Protein AF-0000000084711932 (afdb_homodimer)

pLDDT: mean 81.27, std 25.19, range [29.98, 98.88]

Nearest PDB structures (foldseek):
  8xgm-assembly1_D  TM=5.457E-01  e=4.189E-01  Homo sapiens
  3qk9-assembly1_A  TM=3.663E-01  e=1.144E+00  Saccharomyces cerevisiae
  8xgm-assembly1_D  TM=5.461E-01  e=4.117E-01  Homo sapiens
  3qk9-assembly1_A  TM=3.675E-01  e=1.074E+00  Saccharomyces cerevisiae

Foldseek 3Di:
DDPPPPPPPPPPPPPPPPPPVPPPPPPPPPAQDWDDKDFDDPVRLVVVLVCQLDCVQEDPPAPWRWAFAAWGIWTWGDDDQKIKIKTKTKTDTDDDSVCGGHHDVPNDPDIFIWIWIWIAHVVVRRIHGYYIGTDD/DPPPPPPPPPPPPPPPPPPPPPPPPPPPPPQQDWDDKDFDDPVRLVVVLVCQLDCVQEDPPEPWRWAFAAWGIWTWGDDDQKIKIKTKTKTDTDDDSVCGGHHDVPNDPDIFIWIWIWIAHVVVRRIHGYYIGTDD

Structure (mmCIF, N/CA/C/O backbone):
data_AF-0000000084711932-model_v1
#
loop_
_entity.id
_entity.type
_entity.pdbx_description
1 polymer 'Uncharacterized protein'
#
loop_
_atom_site.group_PDB
_atom_site.id
_atom_site.type_symbol
_atom_site.label_atom_id
_atom_site.label_alt_id
_atom_site.label_comp_id
_atom_site.label_asym_id
_atom_site.label_entity_id
_atom_site.label_seq_id
_atom_site.pdbx_PDB_ins_code
_atom_site.Cartn_x
_atom_site.Cartn_y
_atom_site.Cartn_z
_atom_site.occupancy
_atom_site.B_iso_or_equiv
_atom_site.auth_seq_id
_atom_site.auth_comp_id
_atom_site.auth_asym_id
_atom_site.auth_atom_id
_atom_site.pdbx_PDB_model_num
ATOM 1 N N . MET A 1 1 ? 0.271 -101.625 -28.969 1 35.28 1 MET A N 1
ATOM 2 C CA . MET A 1 1 ? 0.538 -100.688 -27.922 1 35.28 1 MET A CA 1
ATOM 3 C C . MET A 1 1 ? 0.48 -99.25 -28.484 1 35.28 1 MET A C 1
ATOM 5 O O . MET A 1 1 ? 1.216 -98.938 -29.422 1 35.28 1 MET A O 1
ATOM 9 N N . MET A 1 2 ? -0.634 -98.625 -28.531 1 41.56 2 MET A N 1
ATOM 10 C CA . MET A 1 2 ? -1.107 -97.438 -29.203 1 41.56 2 MET A CA 1
ATOM 11 C C . MET A 1 2 ? -0.371 -96.188 -28.703 1 41.56 2 MET A C 1
ATOM 13 O O . MET A 1 2 ? -0.323 -95.938 -27.484 1 41.56 2 MET A O 1
ATOM 17 N N . SER A 1 3 ? 0.639 -95.75 -29.344 1 45.44 3 SER A N 1
ATOM 18 C CA . SER A 1 3 ? 1.581 -94.688 -29.031 1 45.44 3 SER A CA 1
ATOM 19 C C . SER A 1 3 ? 0.881 -93.312 -28.969 1 45.44 3 SER A C 1
ATOM 21 O O . SER A 1 3 ? 0.239 -92.875 -29.938 1 45.44 3 SER A O 1
ATOM 23 N N . PHE A 1 4 ? 0.388 -92.938 -27.859 1 44.25 4 PHE A N 1
ATOM 24 C CA . PHE A 1 4 ? -0.285 -91.688 -27.562 1 44.25 4 PHE A CA 1
ATOM 25 C C . PHE A 1 4 ? 0.648 -90.5 -27.797 1 44.25 4 PHE A C 1
ATOM 27 O O . PHE A 1 4 ? 1.649 -90.312 -27.094 1 44.25 4 PHE A O 1
ATOM 34 N N . ARG A 1 5 ? 0.794 -90.062 -28.984 1 44.03 5 ARG A N 1
ATOM 35 C CA . ARG A 1 5 ? 1.636 -89 -29.406 1 44.03 5 ARG A CA 1
ATOM 36 C C . ARG A 1 5 ? 1.196 -87.688 -28.734 1 44.03 5 ARG A C 1
ATOM 38 O O . ARG A 1 5 ? 0.06 -87.25 -28.906 1 44.03 5 ARG A O 1
ATOM 45 N N . THR A 1 6 ? 1.681 -87.375 -27.609 1 42.53 6 THR A N 1
ATOM 46 C CA . THR A 1 6 ? 1.397 -86.188 -26.812 1 42.53 6 THR A CA 1
ATOM 47 C C . THR A 1 6 ? 1.8 -84.875 -27.562 1 42.53 6 THR A C 1
ATOM 49 O O . THR A 1 6 ? 2.973 -84.688 -27.891 1 42.53 6 THR A O 1
ATOM 52 N N . ALA A 1 7 ? 1.031 -84.312 -28.391 1 39.81 7 ALA A N 1
ATOM 53 C CA . ALA A 1 7 ? 1.336 -83.125 -29.141 1 39.81 7 ALA A CA 1
ATOM 54 C C . ALA A 1 7 ? 1.491 -81.938 -28.203 1 39.81 7 ALA A C 1
ATOM 56 O O . ALA A 1 7 ? 0.553 -81.562 -27.5 1 39.81 7 ALA A O 1
ATOM 57 N N . ALA A 1 8 ? 2.668 -81.688 -27.75 1 40.47 8 ALA A N 1
ATOM 58 C CA . ALA A 1 8 ? 3.006 -80.562 -26.828 1 40.47 8 ALA A CA 1
ATOM 59 C C . ALA A 1 8 ? 2.756 -79.188 -27.469 1 40.47 8 ALA A C 1
ATOM 61 O O . ALA A 1 8 ? 3.342 -78.875 -28.516 1 40.47 8 ALA A O 1
ATOM 62 N N . LEU A 1 9 ? 1.531 -78.688 -27.328 1 41 9 LEU A N 1
ATOM 63 C CA . LEU A 1 9 ? 1.145 -77.375 -27.797 1 41 9 LEU A CA 1
ATOM 64 C C . LEU A 1 9 ? 2.041 -76.312 -27.188 1 41 9 LEU A C 1
ATOM 66 O O . LEU A 1 9 ? 2.102 -76.188 -25.953 1 41 9 LEU A O 1
ATOM 70 N N . PHE A 1 10 ? 3.172 -75.938 -27.828 1 36.97 10 PHE A N 1
ATOM 71 C CA . PHE A 1 10 ? 4.078 -74.875 -27.422 1 36.97 10 PHE A CA 1
ATOM 72 C C . PHE A 1 10 ? 3.355 -73.5 -27.406 1 36.97 10 PHE A C 1
ATOM 74 O O . PHE A 1 10 ? 2.875 -73.062 -28.453 1 36.97 10 PHE A O 1
ATOM 81 N N . ALA A 1 11 ? 2.654 -73.25 -26.328 1 36.81 11 ALA A N 1
ATOM 82 C CA . ALA A 1 11 ? 2.016 -71.938 -26.141 1 36.81 11 ALA A CA 1
ATOM 83 C C . ALA A 1 11 ? 3.039 -70.812 -26.203 1 36.81 11 ALA A C 1
ATOM 85 O O . ALA A 1 11 ? 3.975 -70.75 -25.406 1 36.81 11 ALA A O 1
ATOM 86 N N . GLY A 1 12 ? 3.396 -70.25 -27.359 1 33.78 12 GLY A N 1
ATOM 87 C CA . GLY A 1 12 ? 4.266 -69.125 -27.578 1 33.78 12 GLY A CA 1
ATOM 88 C C . GLY A 1 12 ? 3.871 -67.938 -26.75 1 33.78 12 GLY A C 1
ATOM 89 O O . GLY A 1 12 ? 2.768 -67.375 -26.906 1 33.78 12 GLY A O 1
ATOM 90 N N . LEU A 1 13 ? 4.328 -67.875 -25.547 1 37.31 13 LEU A N 1
ATOM 91 C CA . LEU A 1 13 ? 4.145 -66.688 -24.688 1 37.31 13 LEU A CA 1
ATOM 92 C C . LEU A 1 13 ? 4.664 -65.438 -25.375 1 37.31 13 LEU A C 1
ATOM 94 O O . LEU A 1 13 ? 5.863 -65.312 -25.641 1 37.31 13 LEU A O 1
ATOM 98 N N . ALA A 1 14 ? 3.84 -64.875 -26.25 1 37.72 14 ALA A N 1
ATOM 99 C CA . ALA A 1 14 ? 4.176 -63.562 -26.844 1 37.72 14 ALA A CA 1
ATOM 100 C C . ALA A 1 14 ? 4.469 -62.531 -25.75 1 37.72 14 ALA A C 1
ATOM 102 O O . ALA A 1 14 ? 3.605 -62.219 -24.938 1 37.72 14 ALA A O 1
ATOM 103 N N . LEU A 1 15 ? 5.734 -62.5 -25.25 1 37.12 15 LEU A N 1
ATOM 104 C CA . LEU A 1 15 ? 6.191 -61.406 -24.406 1 37.12 15 LEU A CA 1
ATOM 105 C C . LEU A 1 15 ? 5.875 -60.062 -25.047 1 37.12 15 LEU A C 1
ATOM 107 O O . LEU A 1 15 ? 6.398 -59.75 -26.109 1 37.12 15 LEU A O 1
ATOM 111 N N . THR A 1 16 ? 4.656 -59.656 -24.906 1 34.06 16 THR A N 1
ATOM 112 C CA . THR A 1 16 ? 4.402 -58.25 -25.297 1 34.06 16 THR A CA 1
ATOM 113 C C . THR A 1 16 ? 5.387 -57.312 -24.609 1 34.06 16 THR A C 1
ATOM 115 O O . THR A 1 16 ? 5.551 -57.375 -23.391 1 34.06 16 THR A O 1
ATOM 118 N N . SER A 1 17 ? 6.648 -57.25 -25.125 1 32.59 17 SER A N 1
ATOM 119 C CA . SER A 1 17 ? 7.52 -56.156 -24.672 1 32.59 17 SER A CA 1
ATOM 120 C C . SER A 1 17 ? 6.746 -54.844 -24.516 1 32.59 17 SER A C 1
ATOM 122 O O . SER A 1 17 ? 6.113 -54.375 -25.453 1 32.59 17 SER A O 1
ATOM 124 N N . SER A 1 18 ? 6.059 -54.75 -23.375 1 35.88 18 SER A N 1
ATOM 125 C CA . SER A 1 18 ? 5.559 -53.406 -23.094 1 35.88 18 SER A CA 1
ATOM 126 C C . SER A 1 18 ? 6.617 -52.344 -23.375 1 35.88 18 SER A C 1
ATOM 128 O O . SER A 1 18 ? 7.676 -52.344 -22.734 1 35.88 18 SER A O 1
ATOM 130 N N . ALA A 1 19 ? 6.902 -52.062 -24.641 1 35 19 ALA A N 1
ATOM 131 C CA . ALA A 1 19 ? 7.656 -50.844 -24.938 1 35 19 ALA A CA 1
ATOM 132 C C . ALA A 1 19 ? 7.285 -49.719 -23.969 1 35 19 ALA A C 1
ATOM 134 O O . ALA A 1 19 ? 6.125 -49.312 -23.906 1 35 19 ALA A O 1
ATOM 135 N N . ALA A 1 20 ? 7.902 -49.812 -22.781 1 32.59 20 ALA A N 1
ATOM 136 C CA . ALA A 1 20 ? 7.902 -48.625 -21.953 1 32.59 20 ALA A CA 1
ATOM 137 C C . ALA A 1 20 ? 8.148 -47.375 -22.797 1 32.59 20 ALA A C 1
ATOM 139 O O . ALA A 1 20 ? 9.211 -47.219 -23.422 1 32.59 20 ALA A O 1
ATOM 140 N N . GLN A 1 21 ? 7.195 -46.969 -23.609 1 32.53 21 GLN A N 1
ATOM 141 C CA . GLN A 1 21 ? 7.391 -45.656 -24.219 1 32.53 21 GLN A CA 1
ATOM 142 C C . GLN A 1 21 ? 8.188 -44.75 -23.297 1 32.53 21 GLN A C 1
ATOM 144 O O . GLN A 1 21 ? 7.812 -44.531 -22.141 1 32.53 21 GLN A O 1
ATOM 149 N N . GLU A 1 22 ? 9.516 -44.844 -23.391 1 30.62 22 GLU A N 1
ATOM 150 C CA . GLU A 1 22 ? 10.336 -43.812 -22.766 1 30.62 22 GLU A CA 1
ATOM 151 C C . GLU A 1 22 ? 9.609 -42.469 -22.766 1 30.62 22 GLU A C 1
ATOM 153 O O . GLU A 1 22 ? 9.297 -41.938 -23.812 1 30.62 22 GLU A O 1
ATOM 158 N N . GLN A 1 23 ? 8.711 -42.281 -21.938 1 30.64 23 GLN A N 1
ATOM 159 C CA . GLN A 1 23 ? 8.18 -40.938 -21.797 1 30.64 23 GLN A CA 1
ATOM 160 C C . GLN A 1 23 ? 9.266 -39.906 -22.031 1 30.64 23 GLN A C 1
ATOM 162 O O . GLN A 1 23 ? 10.32 -39.938 -21.406 1 30.64 23 GLN A O 1
ATOM 167 N N . GLN A 1 24 ? 9.547 -39.562 -23.266 1 32.38 24 GLN A N 1
ATOM 168 C CA . GLN A 1 24 ? 10.422 -38.406 -23.484 1 32.38 24 GLN A CA 1
ATOM 169 C C . GLN A 1 24 ? 10.312 -37.406 -22.328 1 32.38 24 GLN A C 1
ATOM 171 O O . GLN A 1 24 ? 9.227 -37.188 -21.797 1 32.38 24 GLN A O 1
ATOM 176 N N . PRO A 1 25 ? 11.391 -37.312 -21.641 1 31.64 25 PRO A N 1
ATOM 177 C CA . PRO A 1 25 ? 11.242 -36.219 -20.656 1 31.64 25 PRO A CA 1
ATOM 178 C C . PRO A 1 25 ? 10.453 -35.031 -21.188 1 31.64 25 PRO A C 1
ATOM 180 O O . PRO A 1 25 ? 10.688 -34.594 -22.328 1 31.64 25 PRO A O 1
ATOM 183 N N . VAL A 1 26 ? 9.266 -34.938 -21.031 1 31.45 26 VAL A N 1
ATOM 184 C CA . VAL A 1 26 ? 8.664 -33.656 -21.297 1 31.45 26 VAL A CA 1
ATOM 185 C C . VAL A 1 26 ? 9.703 -32.531 -21.109 1 31.45 26 VAL A C 1
ATOM 187 O O . VAL A 1 26 ? 10.352 -32.469 -20.062 1 31.45 26 VAL A O 1
ATOM 190 N N . HIS A 1 27 ? 10.578 -32.25 -22.047 1 33.03 27 HIS A N 1
ATOM 191 C CA . HIS A 1 27 ? 11.281 -30.984 -22.047 1 33.03 27 HIS A CA 1
ATOM 192 C C . HIS A 1 27 ? 10.5 -29.938 -21.25 1 33.03 27 HIS A C 1
ATOM 194 O O . HIS A 1 27 ? 9.32 -29.703 -21.531 1 33.03 27 HIS A O 1
ATOM 200 N N . ASP A 1 28 ? 10.672 -29.844 -20.094 1 33.03 28 ASP A N 1
ATOM 201 C CA . ASP A 1 28 ? 10.266 -28.688 -19.312 1 33.03 28 ASP A CA 1
ATOM 202 C C . ASP A 1 28 ? 10.211 -27.438 -20.188 1 33.03 28 ASP A C 1
ATOM 204 O O . ASP A 1 28 ? 11.258 -26.891 -20.562 1 33.03 28 ASP A O 1
ATOM 208 N N . LEU A 1 29 ? 9.617 -27.344 -21.312 1 34.41 29 LEU A N 1
ATOM 209 C CA . LEU A 1 29 ? 9.469 -26.219 -22.234 1 34.41 29 LEU A CA 1
ATOM 210 C C . LEU A 1 29 ? 9.734 -24.891 -21.5 1 34.41 29 LEU A C 1
ATOM 212 O O . LEU A 1 29 ? 9.305 -24.719 -20.375 1 34.41 29 LEU A O 1
ATOM 216 N N . GLY A 1 30 ? 10.773 -24.125 -21.719 1 41 30 GLY A N 1
ATOM 217 C CA . GLY A 1 30 ? 11.25 -22.766 -21.5 1 41 30 GLY A CA 1
ATOM 218 C C . GLY A 1 30 ? 10.133 -21.766 -21.25 1 41 30 GLY A C 1
ATOM 219 O O . GLY A 1 30 ? 10.375 -20.562 -21.156 1 41 30 GLY A O 1
ATOM 220 N N . LEU A 1 31 ? 8.969 -21.922 -21.766 1 43.81 31 LEU A N 1
ATOM 221 C CA . LEU A 1 31 ? 7.848 -20.969 -21.828 1 43.81 31 LEU A CA 1
ATOM 222 C C . LEU A 1 31 ? 7.668 -20.281 -20.484 1 43.81 31 LEU A C 1
ATOM 224 O O . LEU A 1 31 ? 7.527 -19.047 -20.438 1 43.81 31 LEU A O 1
ATOM 228 N N . ASN A 1 32 ? 6.934 -21.094 -19.5 1 51.34 32 ASN A N 1
ATOM 229 C CA . ASN A 1 32 ? 6.246 -20.312 -18.469 1 51.34 32 ASN A CA 1
ATOM 230 C C . ASN A 1 32 ? 7.238 -19.672 -17.5 1 51.34 32 ASN A C 1
ATOM 232 O O . ASN A 1 32 ? 7.07 -19.766 -16.281 1 51.34 32 ASN A O 1
ATOM 236 N N . ALA A 1 33 ? 8.414 -19.531 -17.891 1 68.19 33 ALA A N 1
ATOM 237 C CA . ALA A 1 33 ? 9.469 -19.094 -16.984 1 68.19 33 ALA A CA 1
ATOM 238 C C . ALA A 1 33 ? 9.258 -17.641 -16.562 1 68.19 33 ALA A C 1
ATOM 240 O O . ALA A 1 33 ? 8.68 -16.844 -17.312 1 68.19 33 ALA A O 1
ATOM 241 N N . TYR A 1 34 ? 9.375 -17.484 -15.383 1 77.5 34 TYR A N 1
ATOM 242 C CA . TYR A 1 34 ? 9.445 -16.109 -14.883 1 77.5 34 TYR A CA 1
ATOM 243 C C . TYR A 1 34 ? 10.555 -15.328 -15.594 1 77.5 34 TYR A C 1
ATOM 245 O O . TYR A 1 34 ? 11.602 -15.891 -15.922 1 77.5 34 TYR A O 1
ATOM 253 N N . ASP A 1 35 ? 10.203 -14.117 -15.938 1 86.06 35 ASP A N 1
ATOM 254 C CA . ASP A 1 35 ? 11.203 -13.164 -16.406 1 86.06 35 ASP A CA 1
ATOM 255 C C . ASP A 1 35 ? 12.328 -13 -15.383 1 86.06 35 ASP A C 1
ATOM 257 O O . ASP A 1 35 ? 12.203 -13.445 -14.234 1 86.06 35 ASP A O 1
ATOM 261 N N . GLN A 1 36 ? 13.375 -12.461 -15.898 1 90.94 36 GLN A N 1
ATOM 262 C CA . GLN A 1 36 ? 14.453 -12.125 -14.977 1 90.94 36 GLN A CA 1
ATOM 263 C C . GLN A 1 36 ? 13.984 -11.133 -13.914 1 90.94 36 GLN A C 1
ATOM 265 O O . GLN A 1 36 ? 13.18 -10.242 -14.203 1 90.94 36 GLN A O 1
ATOM 270 N N . ALA A 1 37 ? 14.602 -11.281 -12.727 1 95.62 37 ALA A N 1
ATOM 271 C CA . ALA A 1 37 ? 14.305 -10.367 -11.625 1 95.62 37 ALA A CA 1
ATOM 272 C C . ALA A 1 37 ? 14.727 -8.945 -11.969 1 95.62 37 ALA A C 1
ATOM 274 O O . ALA A 1 37 ? 15.789 -8.734 -12.562 1 95.62 37 ALA A O 1
ATOM 275 N N . ARG A 1 38 ? 13.93 -7.973 -11.68 1 98.19 38 ARG A N 1
ATOM 276 C CA . ARG A 1 38 ? 14.219 -6.555 -11.859 1 98.19 38 ARG A CA 1
ATOM 277 C C . ARG A 1 38 ? 13.773 -5.75 -10.648 1 98.19 38 ARG A C 1
ATOM 279 O O . ARG A 1 38 ? 13.055 -6.262 -9.781 1 98.19 38 ARG A O 1
ATOM 286 N N . ASP A 1 39 ? 14.18 -4.516 -10.633 1 98.19 39 ASP A N 1
ATOM 287 C CA . ASP A 1 39 ? 13.75 -3.627 -9.555 1 98.19 39 ASP A CA 1
ATOM 288 C C . ASP A 1 39 ? 12.25 -3.369 -9.625 1 98.19 39 ASP A C 1
ATOM 290 O O . ASP A 1 39 ? 11.68 -3.252 -10.719 1 98.19 39 ASP A O 1
ATOM 294 N N . VAL A 1 40 ? 11.641 -3.223 -8.539 1 98.69 40 VAL A N 1
ATOM 295 C CA . VAL A 1 40 ? 10.219 -2.934 -8.453 1 98.69 40 VAL A CA 1
ATOM 296 C C . VAL A 1 40 ? 9.961 -1.475 -8.828 1 98.69 40 VAL A C 1
ATOM 298 O O . VAL A 1 40 ? 10.797 -0.605 -8.57 1 98.69 40 VAL A O 1
ATOM 301 N N . THR A 1 41 ? 8.773 -1.24 -9.398 1 97.88 41 THR A N 1
ATOM 302 C CA . THR A 1 41 ? 8.328 0.118 -9.688 1 97.88 41 THR A CA 1
ATOM 303 C C . THR A 1 41 ? 7.469 0.661 -8.547 1 97.88 41 THR A C 1
ATOM 305 O O . THR A 1 41 ? 7.039 -0.094 -7.672 1 97.88 41 THR A O 1
ATOM 308 N N . LEU A 1 42 ? 7.199 1.963 -8.562 1 98.5 42 LEU A N 1
ATOM 309 C CA . LEU A 1 42 ? 6.324 2.578 -7.574 1 98.5 42 LEU A CA 1
ATOM 310 C C . LEU A 1 42 ? 4.949 1.919 -7.586 1 98.5 42 LEU A C 1
ATOM 312 O O . LEU A 1 42 ? 4.406 1.588 -6.527 1 98.5 42 LEU A O 1
ATOM 316 N N . ASN A 1 43 ? 4.387 1.706 -8.766 1 97.25 43 ASN A N 1
ATOM 317 C CA . ASN A 1 43 ? 3.053 1.121 -8.875 1 97.25 43 ASN A CA 1
ATOM 318 C C . ASN A 1 43 ? 3.033 -0.323 -8.383 1 97.25 43 ASN A C 1
ATOM 320 O O . ASN A 1 43 ? 2.041 -0.774 -7.809 1 97.25 43 ASN A O 1
ATOM 324 N N . GLU A 1 44 ? 4.094 -1.003 -8.602 1 98.25 44 GLU A N 1
ATOM 325 C CA . GLU A 1 44 ? 4.16 -2.387 -8.141 1 98.25 44 GLU A CA 1
ATOM 326 C C . GLU A 1 44 ? 4.25 -2.459 -6.621 1 98.25 44 GLU A C 1
ATOM 328 O O . GLU A 1 44 ? 3.695 -3.369 -6 1 98.25 44 GLU A O 1
ATOM 333 N N . VAL A 1 45 ? 4.953 -1.547 -6.016 1 98.88 45 VAL A N 1
ATOM 334 C CA . VAL A 1 45 ? 4.992 -1.484 -4.559 1 98.88 45 VAL A CA 1
ATOM 335 C C . VAL A 1 45 ? 3.607 -1.143 -4.016 1 98.88 45 VAL A C 1
ATOM 337 O O . VAL A 1 45 ? 3.148 -1.744 -3.041 1 98.88 45 VAL A O 1
ATOM 340 N N . ALA A 1 46 ? 2.941 -0.219 -4.625 1 98.75 46 ALA A N 1
ATOM 341 C CA . ALA A 1 46 ? 1.582 0.125 -4.223 1 98.75 46 ALA A CA 1
ATOM 342 C C . ALA A 1 46 ? 0.645 -1.068 -4.379 1 98.75 46 ALA A C 1
ATOM 344 O O . ALA A 1 46 ? -0.176 -1.341 -3.498 1 98.75 46 ALA A O 1
ATOM 345 N N . PHE A 1 47 ? 0.77 -1.79 -5.461 1 98.31 47 PHE A N 1
ATOM 346 C CA . PHE A 1 47 ? -0.02 -2.984 -5.73 1 98.31 47 PHE A CA 1
ATOM 347 C C . PHE A 1 47 ? 0.222 -4.047 -4.668 1 98.31 47 PHE A C 1
ATOM 349 O O . PHE A 1 47 ? -0.726 -4.562 -4.07 1 98.31 47 PHE A O 1
ATOM 356 N N . LEU A 1 48 ? 1.445 -4.316 -4.422 1 98.81 48 LEU A N 1
ATOM 357 C CA . LEU A 1 48 ? 1.829 -5.301 -3.42 1 98.81 48 LEU A CA 1
ATOM 358 C C . LEU A 1 48 ? 1.289 -4.918 -2.047 1 98.81 48 LEU A C 1
ATOM 360 O O . LEU A 1 48 ? 0.639 -5.73 -1.381 1 98.81 48 LEU A O 1
ATOM 364 N N . THR A 1 49 ? 1.559 -3.736 -1.604 1 98.75 49 THR A N 1
ATOM 365 C CA . THR A 1 49 ? 1.212 -3.299 -0.256 1 98.75 49 THR A CA 1
ATOM 366 C C . THR A 1 49 ? -0.302 -3.236 -0.081 1 98.75 49 THR A C 1
ATOM 368 O O . THR A 1 49 ? -0.831 -3.646 0.955 1 98.75 49 THR A O 1
ATOM 371 N N . THR A 1 50 ? -1.02 -2.756 -1.089 1 98.44 50 THR A N 1
ATOM 372 C CA . THR A 1 50 ? -2.479 -2.758 -1.045 1 98.44 50 THR A CA 1
ATOM 373 C C . THR A 1 50 ? -3.014 -4.18 -0.919 1 98.44 50 THR A C 1
ATOM 375 O O . THR A 1 50 ? -3.887 -4.449 -0.092 1 98.44 50 THR A O 1
ATOM 378 N N . THR A 1 51 ? -2.506 -5.051 -1.787 1 98.38 51 THR A N 1
ATOM 379 C CA . THR A 1 51 ? -2.957 -6.438 -1.748 1 98.38 51 THR A CA 1
ATOM 380 C C . THR A 1 51 ? -2.713 -7.047 -0.37 1 98.38 51 THR A C 1
ATOM 382 O O . THR A 1 51 ? -3.586 -7.723 0.179 1 98.38 51 THR A O 1
ATOM 385 N N . ALA A 1 52 ? -1.554 -6.773 0.19 1 98.69 52 ALA A N 1
ATOM 386 C CA . ALA A 1 52 ? -1.189 -7.309 1.499 1 98.69 52 ALA A CA 1
ATOM 387 C C . ALA A 1 52 ? -2.104 -6.758 2.59 1 98.69 52 ALA A C 1
ATOM 389 O O . ALA A 1 52 ? -2.375 -7.438 3.584 1 98.69 52 ALA A O 1
ATOM 390 N N . CYS A 1 53 ? -2.648 -5.582 2.441 1 98.19 53 CYS A N 1
ATOM 391 C CA . CYS A 1 53 ? -3.473 -4.934 3.455 1 98.19 53 CYS A CA 1
ATOM 392 C C . CYS A 1 53 ? -4.871 -5.539 3.488 1 98.19 53 CYS A C 1
ATOM 394 O O . CYS A 1 53 ? -5.629 -5.309 4.434 1 98.19 53 CYS A O 1
ATOM 396 N N . HIS A 1 54 ? -5.23 -6.285 2.512 1 96.88 54 HIS A N 1
ATOM 397 C CA . HIS A 1 54 ? -6.586 -6.82 2.418 1 96.88 54 HIS A CA 1
ATOM 398 C C . HIS A 1 54 ? -6.59 -8.336 2.547 1 96.88 54 HIS A C 1
ATOM 400 O O . HIS A 1 54 ? -6.539 -9.055 1.541 1 96.88 54 HIS A O 1
ATOM 406 N N . PRO A 1 55 ? -6.844 -8.852 3.754 1 96 55 PRO A N 1
ATOM 407 C CA . PRO A 1 55 ? -6.785 -10.297 3.979 1 96 55 PRO A CA 1
ATOM 408 C C . PRO A 1 55 ? -7.789 -11.07 3.125 1 96 55 PRO A C 1
ATOM 410 O O . PRO A 1 55 ? -7.605 -12.258 2.875 1 96 55 PRO A O 1
ATOM 413 N N . SER A 1 56 ? -8.852 -10.398 2.701 1 95.19 56 SER A N 1
ATOM 414 C CA . SER A 1 56 ? -9.852 -11.055 1.867 1 95.19 56 SER A CA 1
ATOM 415 C C . SER A 1 56 ? -9.258 -11.477 0.527 1 95.19 56 SER A C 1
ATOM 417 O O . SER A 1 56 ? -9.867 -12.266 -0.206 1 95.19 56 SER A O 1
ATOM 419 N N . LEU A 1 57 ? -8.078 -10.961 0.184 1 96.88 57 LEU A N 1
ATOM 420 C CA . LEU A 1 57 ? -7.449 -11.281 -1.095 1 96.88 57 LEU A CA 1
ATOM 421 C C . LEU A 1 57 ? -6.469 -12.438 -0.945 1 96.88 57 LEU A C 1
ATOM 423 O O . LEU A 1 57 ? -5.902 -12.906 -1.935 1 96.88 57 LEU A O 1
ATOM 427 N N . TYR A 1 58 ? -6.262 -12.914 0.255 1 97.88 58 TYR A N 1
ATOM 428 C CA . TYR A 1 58 ? -5.395 -14.062 0.482 1 97.88 58 TYR A CA 1
ATOM 429 C C . TYR A 1 58 ? -6.102 -15.359 0.115 1 97.88 58 TYR A C 1
ATOM 431 O O . TYR A 1 58 ? -7.27 -15.555 0.454 1 97.88 58 TYR A O 1
ATOM 439 N N . ASN A 1 59 ? -5.355 -16.141 -0.609 1 98.06 59 ASN A N 1
ATOM 440 C CA . ASN A 1 59 ? -5.855 -17.516 -0.696 1 98.06 59 ASN A CA 1
ATOM 441 C C . ASN A 1 59 ? -6.039 -18.125 0.687 1 98.06 59 ASN A C 1
ATOM 443 O O . ASN A 1 59 ? -5.273 -17.828 1.609 1 98.06 59 ASN A O 1
ATOM 447 N N . ALA A 1 60 ? -6.934 -19.062 0.827 1 96.94 60 ALA A N 1
ATOM 448 C CA . ALA A 1 60 ? -7.344 -19.625 2.107 1 96.94 60 ALA A CA 1
ATOM 449 C C . ALA A 1 60 ? -6.18 -20.344 2.795 1 96.94 60 ALA A C 1
ATOM 451 O O . ALA A 1 60 ? -6.109 -20.375 4.023 1 96.94 60 ALA A O 1
ATOM 452 N N . ASP A 1 61 ? -5.27 -20.812 2.043 1 96.88 61 ASP A N 1
ATOM 453 C CA . ASP A 1 61 ? -4.184 -21.609 2.604 1 96.88 61 ASP A CA 1
ATOM 454 C C . ASP A 1 61 ? -3.014 -20.719 3.023 1 96.88 61 ASP A C 1
ATOM 456 O O . ASP A 1 61 ? -2.041 -21.203 3.605 1 96.88 61 ASP A O 1
ATOM 460 N N . VAL A 1 62 ? -3.084 -19.453 2.676 1 97.94 62 VAL A N 1
ATOM 461 C CA . VAL A 1 62 ? -2.045 -18.516 3.102 1 97.94 62 VAL A CA 1
ATOM 462 C C . VAL A 1 62 ? -2.352 -18 4.508 1 97.94 62 VAL A C 1
ATOM 464 O O . VAL A 1 62 ? -3.227 -17.156 4.688 1 97.94 62 VAL A O 1
ATOM 467 N N . THR A 1 63 ? -1.592 -18.406 5.477 1 95.75 63 THR A N 1
ATOM 468 C CA . THR A 1 63 ? -1.865 -18.062 6.871 1 95.75 63 THR A CA 1
ATOM 469 C C . THR A 1 63 ? -0.836 -17.062 7.395 1 95.75 63 THR A C 1
ATOM 471 O O . THR A 1 63 ? -1.063 -16.406 8.414 1 95.75 63 THR A O 1
ATOM 474 N N . SER A 1 64 ? 0.335 -17.016 6.664 1 96.62 64 SER A N 1
ATOM 475 C CA . SER A 1 64 ? 1.371 -16.078 7.078 1 96.62 64 SER A CA 1
ATOM 476 C C . SER A 1 64 ? 0.903 -14.633 6.926 1 96.62 64 SER A C 1
ATOM 478 O O . SER A 1 64 ? 0.231 -14.297 5.949 1 96.62 64 SER A O 1
ATOM 480 N N . ARG A 1 65 ? 1.188 -13.859 7.887 1 97.5 65 ARG A N 1
ATOM 481 C CA . ARG A 1 65 ? 0.993 -12.414 7.875 1 97.5 65 ARG A CA 1
ATOM 482 C C . ARG A 1 65 ? 2.309 -11.68 8.125 1 97.5 65 ARG A C 1
ATOM 484 O O . ARG A 1 65 ? 2.967 -11.914 9.148 1 97.5 65 ARG A O 1
ATOM 491 N N . VAL A 1 66 ? 2.662 -10.82 7.168 1 98.12 66 VAL A N 1
ATOM 492 C CA . VAL A 1 66 ? 3.945 -10.125 7.234 1 98.12 66 VAL A CA 1
ATOM 493 C C . VAL A 1 66 ? 3.76 -8.656 6.871 1 98.12 66 VAL A C 1
ATOM 495 O O . VAL A 1 66 ? 2.975 -8.328 5.98 1 98.12 66 VAL A O 1
ATOM 498 N N . CYS A 1 67 ? 4.391 -7.812 7.594 1 98.25 67 CYS A N 1
ATOM 499 C CA . CYS A 1 67 ? 4.559 -6.438 7.137 1 98.25 67 CYS A CA 1
ATOM 500 C C . CYS A 1 67 ? 5.887 -6.262 6.41 1 98.25 67 CYS A C 1
ATOM 502 O O . CYS A 1 67 ? 6.789 -7.094 6.547 1 98.25 67 CYS A O 1
ATOM 504 N N . PHE A 1 68 ? 6.027 -5.219 5.621 1 98.62 68 PHE A N 1
ATOM 505 C CA . PHE A 1 68 ? 7.188 -5.051 4.758 1 98.62 68 PHE A CA 1
ATOM 506 C C . PHE A 1 68 ? 8.008 -3.834 5.18 1 98.62 68 PHE A C 1
ATOM 508 O O . PHE A 1 68 ? 7.445 -2.801 5.547 1 98.62 68 PHE A O 1
ATOM 515 N N . THR A 1 69 ? 9.336 -3.893 5.027 1 97.62 69 THR A N 1
ATOM 516 C CA . THR A 1 69 ? 10.211 -2.768 5.34 1 97.62 69 THR A CA 1
ATOM 517 C C . THR A 1 69 ? 11.008 -2.348 4.105 1 97.62 69 THR A C 1
ATOM 519 O O . THR A 1 69 ? 11.492 -1.217 4.031 1 97.62 69 THR A O 1
ATOM 522 N N . GLU A 1 70 ? 11.258 -3.289 3.223 1 97.56 70 GLU A N 1
ATOM 523 C CA . GLU A 1 70 ? 12.047 -3.045 2.02 1 97.56 70 GLU A CA 1
ATOM 524 C C . GLU A 1 70 ? 11.523 -3.857 0.839 1 97.56 70 GLU A C 1
ATOM 526 O O . GLU A 1 70 ? 11.094 -5 1.008 1 97.56 70 GLU A O 1
ATOM 531 N N . PHE A 1 71 ? 11.633 -3.277 -0.312 1 98.62 71 PHE A N 1
ATOM 532 C CA . PHE A 1 71 ? 11.195 -3.877 -1.567 1 98.62 71 PHE A CA 1
ATOM 533 C C . PHE A 1 71 ? 12.367 -4.062 -2.518 1 98.62 71 PHE A C 1
ATOM 535 O O . PHE A 1 71 ? 12.953 -3.086 -2.996 1 98.62 71 PHE A O 1
ATOM 542 N N . THR A 1 72 ? 12.688 -5.203 -2.773 1 96.75 72 THR A N 1
ATOM 543 C CA . THR A 1 72 ? 13.953 -5.465 -3.449 1 96.75 72 THR A CA 1
ATOM 544 C C . THR A 1 72 ? 13.734 -5.68 -4.945 1 96.75 72 THR A C 1
ATOM 546 O O . THR A 1 72 ? 14 -4.785 -5.75 1 96.75 72 THR A O 1
ATOM 549 N N . THR A 1 73 ? 13.148 -6.879 -5.316 1 98.19 73 THR A N 1
ATOM 550 C CA . THR A 1 73 ? 12.984 -7.203 -6.73 1 98.19 73 THR A CA 1
ATOM 551 C C . THR A 1 73 ? 11.641 -7.871 -6.977 1 98.19 73 THR A C 1
ATOM 553 O O . THR A 1 73 ? 10.945 -8.25 -6.031 1 98.19 73 THR A O 1
ATOM 556 N N . VAL A 1 74 ? 11.336 -7.965 -8.305 1 98.62 74 VAL A N 1
ATOM 557 C CA . VAL A 1 74 ? 10.148 -8.688 -8.734 1 98.62 74 VAL A CA 1
ATOM 558 C C . VAL A 1 74 ? 10.453 -9.477 -10.008 1 98.62 74 VAL A C 1
ATOM 560 O O . VAL A 1 74 ? 11.242 -9.031 -10.844 1 98.62 74 VAL A O 1
ATOM 563 N N . THR A 1 75 ? 9.875 -10.617 -10.094 1 97.75 75 THR A N 1
ATOM 564 C CA . THR A 1 75 ? 9.797 -11.383 -11.336 1 97.75 75 THR A CA 1
ATOM 565 C C . THR A 1 75 ? 8.336 -11.586 -11.75 1 97.75 75 THR A C 1
ATOM 567 O O . THR A 1 75 ? 7.461 -11.75 -10.898 1 97.75 75 THR A O 1
ATOM 570 N N . THR A 1 76 ? 8.117 -11.547 -13.039 1 96.81 76 THR A N 1
ATOM 571 C CA . THR A 1 76 ? 6.746 -11.688 -13.508 1 96.81 76 THR A CA 1
ATOM 572 C C . THR A 1 76 ? 6.652 -12.773 -14.578 1 96.81 76 THR A C 1
ATOM 574 O O . THR A 1 76 ? 7.652 -13.102 -15.219 1 96.81 76 THR A O 1
ATOM 577 N N . GLN A 1 77 ? 5.535 -13.312 -14.633 1 95.19 77 GLN A N 1
ATOM 578 C CA . GLN A 1 77 ? 5.188 -14.258 -15.688 1 95.19 77 GLN A CA 1
ATOM 579 C C . GLN A 1 77 ? 3.748 -14.055 -16.156 1 95.19 77 GLN A C 1
ATOM 581 O O . GLN A 1 77 ? 2.82 -14.07 -15.344 1 95.19 77 GLN A O 1
ATOM 586 N N . THR A 1 78 ? 3.674 -13.766 -17.438 1 91.5 78 THR A N 1
ATOM 587 C CA . THR A 1 78 ? 2.332 -13.633 -18 1 91.5 78 THR A CA 1
ATOM 588 C C . THR A 1 78 ? 1.793 -14.984 -18.438 1 91.5 78 THR A C 1
ATOM 590 O O . THR A 1 78 ? 2.484 -15.742 -19.125 1 91.5 78 THR A O 1
ATOM 593 N N . SER A 1 79 ? 0.543 -15.328 -17.875 1 84.5 79 SER A N 1
ATOM 594 C CA . SER A 1 79 ? -0.078 -16.609 -18.234 1 84.5 79 SER A CA 1
ATOM 595 C C . SER A 1 79 ? -1.599 -16.516 -18.172 1 84.5 79 SER A C 1
ATOM 597 O O . SER A 1 79 ? -2.158 -15.977 -17.203 1 84.5 79 SER A O 1
ATOM 599 N N . GLY A 1 80 ? -2.301 -17.156 -19.125 1 86.56 80 GLY A N 1
ATOM 600 C CA . GLY A 1 80 ? -3.746 -17.312 -19.078 1 86.56 80 GLY A CA 1
ATOM 601 C C . GLY A 1 80 ? -4.48 -15.984 -18.953 1 86.56 80 GLY A C 1
ATOM 602 O O . GLY A 1 80 ? -5.449 -15.883 -18.188 1 86.56 80 GLY A O 1
ATOM 603 N N . GLY A 1 81 ? -4.086 -14.867 -19.422 1 89 81 GLY A N 1
ATOM 604 C CA . GLY A 1 81 ? -4.77 -13.586 -19.375 1 89 81 GLY A CA 1
ATOM 605 C C . GLY A 1 81 ? -4.461 -12.797 -18.109 1 89 81 GLY A C 1
ATOM 606 O O . GLY A 1 81 ? -5.031 -11.727 -17.891 1 89 81 GLY A O 1
ATOM 607 N N . GLY A 1 82 ? -3.574 -13.391 -17.297 1 94.44 82 GLY A N 1
ATOM 608 C CA . GLY A 1 82 ? -3.17 -12.711 -16.078 1 94.44 82 GLY A CA 1
ATOM 609 C C . GLY A 1 82 ? -1.664 -12.664 -15.891 1 94.44 82 GLY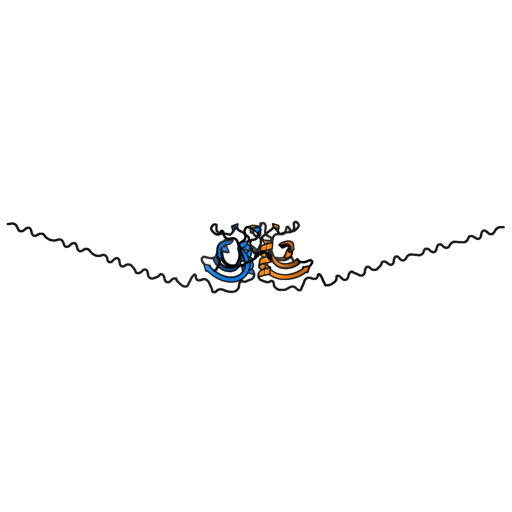 A C 1
ATOM 610 O O . GLY A 1 82 ? -0.91 -13 -16.812 1 94.44 82 GLY A O 1
ATOM 611 N N . THR A 1 83 ? -1.225 -12.086 -14.812 1 95.38 83 THR A N 1
ATOM 612 C CA . THR A 1 83 ? 0.193 -11.961 -14.492 1 95.38 83 THR A CA 1
ATOM 613 C C . THR A 1 83 ? 0.481 -12.516 -13.094 1 95.38 83 THR A C 1
ATOM 615 O O . THR A 1 83 ? -0.224 -12.195 -12.141 1 95.38 83 THR A O 1
ATOM 618 N N . TYR A 1 84 ? 1.461 -13.406 -13.016 1 96.69 84 TYR A N 1
ATOM 619 C CA . TYR A 1 84 ? 2.023 -13.859 -11.742 1 96.69 84 TYR A CA 1
ATOM 620 C C . TYR A 1 84 ? 3.193 -12.977 -11.32 1 96.69 84 TYR A C 1
ATOM 622 O O . TYR A 1 84 ? 4.109 -12.734 -12.109 1 96.69 84 TYR A O 1
ATOM 630 N N . TYR A 1 85 ? 3.115 -12.508 -10.125 1 97.56 85 TYR A N 1
ATOM 631 C CA . TYR A 1 85 ? 4.203 -11.734 -9.531 1 97.56 85 TYR A CA 1
ATOM 632 C C . TYR A 1 85 ? 4.863 -12.516 -8.391 1 97.56 85 TYR A C 1
ATOM 634 O O . TYR A 1 85 ? 4.176 -13.117 -7.566 1 97.56 85 TYR A O 1
ATOM 642 N N . LYS A 1 86 ? 6.156 -12.461 -8.359 1 98.38 86 LYS A N 1
ATOM 643 C CA . LYS A 1 86 ? 6.926 -12.859 -7.184 1 98.38 86 LYS A CA 1
ATOM 644 C C . LYS A 1 86 ? 7.809 -11.719 -6.688 1 98.38 86 LYS A C 1
ATOM 646 O O . LYS A 1 86 ? 8.828 -11.398 -7.309 1 98.38 86 LYS A O 1
ATOM 651 N N . PHE A 1 87 ? 7.395 -11.211 -5.625 1 98.62 87 PHE A N 1
ATOM 652 C CA . PHE A 1 87 ? 8.141 -10.102 -5.027 1 98.62 87 PHE A CA 1
ATOM 653 C C . PHE A 1 87 ? 9.133 -10.617 -3.994 1 98.62 87 PHE A C 1
ATOM 655 O O . PHE A 1 87 ? 8.82 -11.516 -3.215 1 98.62 87 PHE A O 1
ATOM 662 N N . GLN A 1 88 ? 10.305 -10.109 -3.994 1 98.75 88 GLN A N 1
ATOM 663 C CA . GLN A 1 88 ? 11.242 -10.25 -2.887 1 98.75 88 GLN A CA 1
ATOM 664 C C . GLN A 1 88 ? 11.211 -9.023 -1.981 1 98.75 88 GLN A C 1
ATOM 666 O O . GLN A 1 88 ? 11.469 -7.906 -2.434 1 98.75 88 GLN A O 1
ATOM 671 N N . VAL A 1 89 ? 10.891 -9.297 -0.685 1 98.75 89 VAL A N 1
ATOM 672 C CA . VAL A 1 89 ? 10.719 -8.195 0.254 1 98.75 89 VAL A CA 1
ATOM 673 C C . VAL A 1 89 ? 11.352 -8.555 1.596 1 98.75 89 VAL A C 1
ATOM 675 O O . VAL A 1 89 ? 11.469 -9.734 1.936 1 98.75 89 VAL A O 1
ATOM 678 N N . LYS A 1 90 ? 11.773 -7.543 2.297 1 98.12 90 LYS A N 1
ATOM 679 C CA . LYS A 1 90 ? 12.109 -7.73 3.707 1 98.12 90 LYS A CA 1
ATOM 680 C C . LYS A 1 90 ? 10.922 -7.371 4.602 1 98.12 90 LYS A C 1
ATOM 682 O O . LYS A 1 90 ? 10.164 -6.449 4.297 1 98.12 90 LYS A O 1
ATOM 687 N N . GLY A 1 91 ? 10.773 -8.086 5.613 1 98.12 91 GLY A N 1
ATOM 688 C CA . GLY A 1 91 ? 9.703 -7.809 6.555 1 98.12 91 GLY A CA 1
ATOM 689 C C . GLY A 1 91 ? 9.758 -8.68 7.797 1 98.12 91 GLY A C 1
ATOM 690 O O . GLY A 1 91 ? 10.789 -9.297 8.078 1 98.12 91 GLY A O 1
ATOM 691 N N . CYS A 1 92 ? 8.672 -8.609 8.57 1 98 92 CYS A N 1
ATOM 692 C CA . CYS A 1 92 ? 8.578 -9.391 9.797 1 98 92 CYS A CA 1
ATOM 693 C C . CYS A 1 92 ? 7.16 -9.898 10.008 1 98 92 CYS A C 1
ATOM 695 O O . CYS A 1 92 ? 6.207 -9.336 9.469 1 98 92 CYS A O 1
ATOM 697 N N . PRO A 1 93 ? 7.051 -11.031 10.703 1 97.19 93 PRO A N 1
ATOM 698 C CA . PRO A 1 93 ? 5.707 -11.523 11.008 1 97.19 93 PRO A CA 1
ATOM 699 C C . PRO A 1 93 ? 4.902 -10.562 11.883 1 97.19 93 PRO A C 1
ATOM 701 O O . PRO A 1 93 ? 5.469 -9.906 12.758 1 97.19 93 PRO A O 1
ATOM 704 N N . VAL A 1 94 ? 3.633 -10.5 11.594 1 96.62 94 VAL A N 1
ATOM 705 C CA . VAL A 1 94 ? 2.729 -9.695 12.414 1 96.62 94 VAL A CA 1
ATOM 706 C C . VAL A 1 94 ? 1.517 -10.531 12.812 1 96.62 94 VAL A C 1
ATOM 708 O O . VAL A 1 94 ? 1.241 -11.57 12.211 1 96.62 94 VAL A O 1
ATOM 711 N N . ASP A 1 95 ? 0.713 -9.977 13.805 1 91.12 95 ASP A N 1
ATOM 712 C CA . ASP A 1 95 ? -0.336 -10.797 14.406 1 91.12 95 ASP A CA 1
ATOM 713 C C . ASP A 1 95 ? -1.72 -10.227 14.094 1 91.12 95 ASP A C 1
ATOM 715 O O . ASP A 1 95 ? -2.732 -10.891 14.32 1 91.12 95 ASP A O 1
ATOM 719 N N . THR A 1 96 ? -1.742 -9 13.602 1 91.56 96 THR A N 1
ATOM 720 C CA . THR A 1 96 ? -3.045 -8.383 13.375 1 91.56 96 THR A CA 1
ATOM 721 C C . THR A 1 96 ? -3.127 -7.777 11.977 1 91.56 96 THR A C 1
ATOM 723 O O . THR A 1 96 ? -2.109 -7.379 11.406 1 91.56 96 THR A O 1
ATOM 726 N N . GLU A 1 97 ? -4.32 -7.594 11.523 1 91.88 97 GLU A N 1
ATOM 727 C CA . GLU A 1 97 ? -4.574 -7.023 10.203 1 91.88 97 GLU A CA 1
ATOM 728 C C . GLU A 1 97 ? -4.164 -5.555 10.148 1 91.88 97 GLU A C 1
ATOM 730 O O . GLU A 1 97 ? -3.777 -5.051 9.094 1 91.88 97 GLU A O 1
ATOM 735 N N . LYS A 1 98 ? -4.191 -4.922 11.281 1 90.88 98 LYS A N 1
ATOM 736 C CA . LYS A 1 98 ? -3.871 -3.5 11.344 1 90.88 98 LYS A CA 1
ATOM 737 C C . LYS A 1 98 ? -2.389 -3.258 11.078 1 90.88 98 LYS A C 1
ATOM 739 O O . LYS A 1 98 ? -1.979 -2.129 10.797 1 90.88 98 LYS A O 1
ATOM 744 N N . GLN A 1 99 ? -1.623 -4.301 11.172 1 94.19 99 GLN A N 1
ATOM 745 C CA . GLN A 1 99 ? -0.178 -4.184 11.008 1 94.19 99 GLN A CA 1
ATOM 746 C C . GLN A 1 99 ? 0.252 -4.57 9.602 1 94.19 99 GLN A C 1
ATOM 748 O O . GLN A 1 99 ? 1.427 -4.449 9.25 1 94.19 99 GLN A O 1
ATOM 753 N N . LEU A 1 100 ? -0.694 -4.977 8.766 1 97.12 100 LEU A N 1
ATOM 754 C CA . LEU A 1 100 ? -0.366 -5.438 7.422 1 97.12 100 LEU A CA 1
ATOM 755 C C . LEU A 1 100 ? -0.01 -4.266 6.516 1 97.12 100 LEU A C 1
ATOM 757 O O . LEU A 1 100 ? -0.447 -3.139 6.75 1 97.12 100 LEU A O 1
ATOM 761 N N . GLY A 1 101 ? 0.704 -4.574 5.438 1 97.94 101 GLY A N 1
ATOM 762 C CA . GLY A 1 101 ? 1.239 -3.549 4.555 1 97.94 101 GLY A CA 1
ATOM 763 C C . GLY A 1 101 ? 2.658 -3.143 4.902 1 97.94 101 GLY A C 1
ATOM 764 O O . GLY A 1 101 ? 3.537 -3.996 5.051 1 97.94 101 GLY A O 1
ATOM 765 N N . TYR A 1 102 ? 2.945 -1.89 4.895 1 98.06 102 TYR A N 1
ATOM 766 C CA . TYR A 1 102 ? 4.254 -1.356 5.258 1 98.06 102 TYR A CA 1
ATOM 767 C C . TYR A 1 102 ? 4.414 -1.293 6.773 1 98.06 102 TYR A C 1
ATOM 769 O O . TYR A 1 102 ? 3.494 -0.881 7.484 1 98.06 102 TYR A O 1
ATOM 777 N N . CYS A 1 103 ? 5.586 -1.66 7.227 1 96.19 103 CYS A N 1
ATOM 778 C CA . CYS A 1 103 ? 5.824 -1.716 8.664 1 96.19 103 CYS A CA 1
ATOM 779 C C . CYS A 1 103 ? 5.934 -0.314 9.258 1 96.19 103 CYS A C 1
ATOM 781 O O . CYS A 1 103 ? 6.555 0.568 8.656 1 96.19 103 CYS A O 1
ATOM 783 N N . ARG A 1 104 ? 5.348 -0.201 10.422 1 89.75 104 ARG A N 1
ATOM 784 C CA . ARG A 1 104 ? 5.605 1.027 11.172 1 89.75 104 ARG A CA 1
ATOM 785 C C . ARG A 1 104 ? 7.062 1.108 11.609 1 89.75 104 ARG A C 1
ATOM 787 O O . ARG A 1 104 ? 7.691 0.084 11.891 1 89.75 104 ARG A O 1
ATOM 794 N N . GLU A 1 105 ? 7.5 2.342 11.625 1 84.38 105 GLU A N 1
ATOM 795 C CA . GLU A 1 105 ? 8.891 2.514 12.047 1 84.38 105 GLU A CA 1
ATOM 796 C C . GLU A 1 105 ? 9.117 1.917 13.43 1 84.38 105 GLU A C 1
ATOM 798 O O . GLU A 1 105 ? 8.32 2.137 14.352 1 84.38 105 GLU A O 1
ATOM 803 N N . GLY A 1 106 ? 10.086 1.095 13.484 1 81.69 106 GLY A N 1
ATOM 804 C CA . GLY A 1 106 ? 10.469 0.519 14.766 1 81.69 106 GLY A CA 1
ATOM 805 C C . GLY A 1 106 ? 9.664 -0.718 15.125 1 81.69 106 GLY A C 1
ATOM 806 O O . GLY A 1 106 ? 9.898 -1.33 16.172 1 81.69 106 GLY A O 1
ATOM 807 N N . ALA A 1 107 ? 8.719 -1.041 14.352 1 84.81 107 ALA A N 1
ATOM 808 C CA . ALA A 1 107 ? 7.848 -2.168 14.68 1 84.81 107 ALA A CA 1
ATOM 809 C C . ALA A 1 107 ? 8.602 -3.49 14.57 1 84.81 107 ALA A C 1
ATOM 811 O O . ALA A 1 107 ? 8.281 -4.453 15.266 1 84.81 107 ALA A O 1
ATOM 812 N N . CYS A 1 108 ? 9.57 -3.506 13.688 1 89.44 108 CYS A N 1
ATOM 813 C CA . CYS A 1 108 ? 10.273 -4.762 13.461 1 89.44 108 CYS A CA 1
ATOM 814 C C . CYS A 1 108 ? 11.617 -4.766 14.18 1 89.44 108 CYS A C 1
ATOM 816 O O . CYS A 1 108 ? 12.461 -3.895 13.938 1 89.44 108 CYS A O 1
ATOM 818 N N . SER A 1 109 ? 11.812 -5.641 15.031 1 90.38 109 SER A N 1
ATOM 819 C CA . SER A 1 109 ? 13.117 -5.805 15.672 1 90.38 109 SER A CA 1
ATOM 820 C C . SER A 1 109 ? 14.102 -6.512 14.742 1 90.38 109 SER A C 1
ATOM 822 O O . SER A 1 109 ? 15.281 -6.148 14.688 1 90.38 109 SER A O 1
ATOM 824 N N . THR A 1 110 ? 13.656 -7.52 14.102 1 94.44 110 THR A N 1
ATOM 825 C CA . THR A 1 110 ? 14.406 -8.258 13.094 1 94.44 110 THR A CA 1
ATOM 826 C C . THR A 1 110 ? 13.562 -8.445 11.828 1 94.44 110 THR A C 1
ATOM 828 O O . THR A 1 110 ? 12.336 -8.516 11.906 1 94.44 110 THR A O 1
ATOM 831 N N . THR A 1 111 ? 14.273 -8.383 10.711 1 96.25 111 THR A N 1
ATOM 832 C CA . THR A 1 111 ? 13.578 -8.633 9.453 1 96.25 111 THR A CA 1
ATOM 833 C C . THR A 1 111 ? 14.18 -9.836 8.734 1 96.25 111 THR A C 1
ATOM 835 O O . THR A 1 111 ? 15.328 -10.211 8.984 1 96.25 111 THR A O 1
ATOM 838 N N . SER A 1 112 ? 13.359 -10.453 7.973 1 97.44 112 SER A N 1
ATOM 839 C CA . SER A 1 112 ? 13.758 -11.547 7.094 1 97.44 112 SER A CA 1
ATOM 840 C C . SER A 1 112 ? 13.352 -11.273 5.652 1 97.44 112 SER A C 1
ATOM 842 O O . SER A 1 112 ? 12.562 -10.367 5.387 1 97.44 112 SER A O 1
ATOM 844 N N . LEU A 1 113 ? 14 -11.992 4.75 1 98.44 113 LEU A N 1
ATOM 845 C CA . LEU A 1 113 ? 13.625 -11.93 3.344 1 98.44 113 LEU A CA 1
ATOM 846 C C . LEU A 1 113 ? 12.445 -12.859 3.055 1 98.44 113 LEU A C 1
ATOM 848 O O . LEU A 1 113 ? 12.445 -14.016 3.477 1 98.44 113 LEU A O 1
ATOM 852 N N . TYR A 1 114 ? 11.461 -12.359 2.381 1 98.56 114 TYR A N 1
ATOM 853 C CA . TYR A 1 114 ? 10.281 -13.133 1.995 1 98.56 114 TYR A CA 1
ATOM 854 C C . TYR A 1 114 ? 10.039 -13.039 0.493 1 98.56 114 TYR A C 1
ATOM 856 O O . TYR A 1 114 ? 10.328 -12.016 -0.128 1 98.56 114 TYR A O 1
ATOM 864 N N . GLU A 1 115 ? 9.562 -14.094 -0.052 1 98.69 115 GLU A N 1
ATOM 865 C CA . GLU A 1 115 ? 8.906 -14.078 -1.356 1 98.69 115 GLU A CA 1
ATOM 866 C C . GLU A 1 115 ? 7.391 -14.008 -1.211 1 98.69 115 GLU A C 1
ATOM 868 O O . GLU A 1 115 ? 6.789 -14.836 -0.528 1 98.69 115 GLU A O 1
ATOM 873 N N . VAL A 1 116 ? 6.801 -13.023 -1.772 1 98.81 116 VAL A N 1
ATOM 874 C CA . VAL A 1 116 ? 5.355 -12.852 -1.795 1 98.81 116 VAL A CA 1
ATOM 875 C C . VAL A 1 116 ? 4.836 -13.016 -3.221 1 98.81 116 VAL A C 1
ATOM 877 O O . VAL A 1 116 ? 5.223 -12.266 -4.121 1 98.81 116 VAL A O 1
ATOM 880 N N . ALA A 1 117 ? 3.93 -13.953 -3.436 1 98.62 117 ALA A N 1
ATOM 881 C CA . ALA A 1 117 ? 3.41 -14.242 -4.77 1 98.62 117 ALA A CA 1
ATOM 882 C C . ALA A 1 117 ? 1.964 -13.773 -4.91 1 98.62 117 ALA A C 1
ATOM 884 O O . ALA A 1 117 ? 1.125 -14.07 -4.055 1 98.62 117 ALA A O 1
ATOM 885 N N . ILE A 1 118 ? 1.699 -13.07 -5.977 1 98.31 118 ILE A N 1
ATOM 886 C CA . ILE A 1 118 ? 0.369 -12.555 -6.277 1 98.31 118 ILE A CA 1
ATOM 887 C C . ILE A 1 118 ? -0.002 -12.898 -7.719 1 98.31 118 ILE A C 1
ATOM 889 O O . ILE A 1 118 ? 0.84 -12.82 -8.617 1 98.31 118 ILE A O 1
ATOM 893 N N . TYR A 1 119 ? -1.204 -13.305 -7.941 1 97.19 119 TYR A N 1
ATOM 894 C CA . TYR A 1 119 ? -1.792 -13.422 -9.273 1 97.19 119 TYR A CA 1
ATOM 895 C C . TYR A 1 119 ? -2.805 -12.312 -9.523 1 97.19 119 TYR A C 1
ATOM 897 O O . TYR A 1 119 ? -3.633 -12.016 -8.664 1 97.19 119 TYR A O 1
ATOM 905 N N . SER A 1 120 ? -2.658 -11.688 -10.625 1 96 120 SER A N 1
ATOM 906 C CA . SER A 1 120 ? -3.584 -10.625 -11.008 1 96 120 SER A CA 1
ATOM 907 C C . SER A 1 120 ? -4.129 -10.852 -12.414 1 96 120 SER A C 1
ATOM 909 O O . SER A 1 120 ? -3.373 -11.148 -13.336 1 96 120 SER A O 1
ATOM 911 N N . GLN A 1 121 ? -5.41 -10.734 -12.539 1 93.06 121 GLN A N 1
ATOM 912 C CA . GLN A 1 121 ? -6.094 -10.812 -13.828 1 93.06 121 GLN A CA 1
ATOM 913 C C . GLN A 1 121 ? -6.98 -9.594 -14.055 1 93.06 121 GLN A C 1
ATOM 915 O O . GLN A 1 121 ? -8.133 -9.562 -13.609 1 93.06 121 GLN A O 1
ATOM 920 N N . PRO A 1 122 ? -6.492 -8.602 -14.828 1 86.75 122 PRO A N 1
ATOM 921 C CA . PRO A 1 122 ? -7.184 -7.32 -14.969 1 86.75 122 PRO A CA 1
ATOM 922 C C . PRO A 1 122 ? -8.562 -7.461 -15.609 1 86.75 122 PRO A C 1
ATOM 924 O O . PRO A 1 122 ? -9.5 -6.758 -15.227 1 86.75 122 PRO A O 1
ATOM 927 N N . ARG A 1 123 ? -8.797 -8.375 -16.516 1 87 123 ARG A N 1
ATOM 928 C CA . ARG A 1 123 ? -10.07 -8.508 -17.219 1 87 123 ARG A CA 1
ATOM 929 C C . ARG A 1 123 ? -11.195 -8.859 -16.25 1 87 123 ARG A C 1
ATOM 931 O O . ARG A 1 123 ? -12.336 -8.414 -16.438 1 87 123 ARG A O 1
ATOM 938 N N . THR A 1 124 ? -10.938 -9.586 -15.234 1 87.88 124 THR A N 1
ATOM 939 C CA . THR A 1 124 ? -11.945 -9.977 -14.258 1 87.88 124 THR A CA 1
ATOM 940 C C . THR A 1 124 ? -11.75 -9.227 -12.945 1 87.88 124 THR A C 1
ATOM 942 O O . THR A 1 124 ? -12.445 -9.5 -11.961 1 87.88 124 THR A O 1
ATOM 945 N N . SER A 1 125 ? -10.789 -8.336 -12.867 1 86.5 125 SER A N 1
ATOM 946 C CA . SER A 1 125 ? -10.438 -7.609 -11.656 1 86.5 125 SER A CA 1
ATOM 947 C C . SER A 1 125 ? -10.117 -8.562 -10.508 1 86.5 125 SER A C 1
ATOM 949 O O . SER A 1 125 ? -10.43 -8.273 -9.352 1 86.5 125 SER A O 1
ATOM 951 N N . ALA A 1 126 ? -9.586 -9.727 -10.875 1 91.88 126 ALA A N 1
ATOM 952 C CA . ALA A 1 126 ? -9.234 -10.711 -9.859 1 91.88 126 ALA A CA 1
ATOM 953 C C . ALA A 1 126 ? -7.797 -10.516 -9.375 1 91.88 126 ALA A C 1
ATOM 955 O O . ALA A 1 126 ? -6.879 -10.352 -10.188 1 91.88 126 ALA A O 1
ATOM 956 N N . VAL A 1 127 ? -7.617 -10.484 -8.102 1 95.88 127 VAL A N 1
ATOM 957 C CA . VAL A 1 127 ? -6.312 -10.438 -7.453 1 95.88 127 VAL A CA 1
ATOM 958 C C . VAL A 1 127 ? -6.273 -11.43 -6.293 1 95.88 127 VAL A C 1
ATOM 960 O O . VAL A 1 127 ? -7.18 -11.445 -5.453 1 95.88 127 VAL A O 1
ATOM 963 N N . PHE A 1 128 ? -5.199 -12.234 -6.234 1 97.06 128 PHE A N 1
ATOM 964 C CA . PHE A 1 128 ? -5.02 -13.203 -5.164 1 97.06 128 PHE A CA 1
ATOM 965 C C . PHE A 1 128 ? -3.582 -13.188 -4.66 1 97.06 128 PHE A C 1
ATOM 967 O O . PHE A 1 128 ? -2.641 -13.297 -5.445 1 97.06 128 PHE A O 1
ATOM 974 N N . LEU A 1 129 ? -3.453 -12.984 -3.404 1 98.62 129 LEU A N 1
ATOM 975 C CA . LEU A 1 129 ? -2.17 -13.297 -2.785 1 98.62 129 LEU A CA 1
ATOM 976 C C . LEU A 1 129 ? -2.057 -14.789 -2.502 1 98.62 129 LEU A C 1
ATOM 978 O O . LEU A 1 129 ? -2.797 -15.328 -1.677 1 98.62 129 LEU A O 1
ATOM 982 N N . THR A 1 130 ? -1.14 -15.445 -3.131 1 98.56 130 THR A N 1
ATOM 983 C CA . THR A 1 130 ? -1.193 -16.906 -3.213 1 98.56 130 THR A CA 1
ATOM 984 C C . THR A 1 130 ? -0.156 -17.531 -2.291 1 98.56 130 THR A C 1
ATOM 986 O O . THR A 1 130 ? -0.261 -18.719 -1.945 1 98.56 130 THR A O 1
ATOM 989 N N . SER A 1 131 ? 0.851 -16.766 -1.965 1 98.62 131 SER A N 1
ATOM 990 C CA . SER A 1 131 ? 1.867 -17.375 -1.106 1 98.62 131 SER A CA 1
ATOM 991 C C . SER A 1 131 ? 2.729 -16.297 -0.442 1 98.62 131 SER A C 1
ATOM 993 O O . SER A 1 131 ? 3.016 -15.266 -1.044 1 98.62 131 SER A O 1
ATOM 995 N N . ILE A 1 132 ? 3.133 -16.484 0.763 1 98.56 132 ILE A N 1
ATOM 996 C CA . ILE A 1 132 ? 4.191 -15.789 1.49 1 98.56 132 ILE A CA 1
ATOM 997 C C . ILE A 1 132 ? 5.164 -16.812 2.078 1 98.56 132 ILE A C 1
ATOM 999 O O . ILE A 1 132 ? 4.789 -17.609 2.936 1 98.56 132 ILE A O 1
ATOM 1003 N N . LYS A 1 133 ? 6.359 -16.703 1.603 1 97.94 133 LYS A N 1
ATOM 1004 C CA . LYS A 1 133 ? 7.367 -17.656 2.059 1 97.94 133 LYS A CA 1
ATOM 1005 C C . LYS A 1 133 ? 8.648 -16.953 2.486 1 97.94 133 LYS A C 1
ATOM 1007 O O . LYS A 1 133 ? 9.148 -16.078 1.773 1 97.94 133 LYS A O 1
ATOM 1012 N N . GLU A 1 134 ? 9.18 -17.312 3.598 1 97.62 134 GLU A N 1
ATOM 1013 C CA . GLU A 1 134 ? 10.5 -16.844 3.986 1 97.62 134 GLU A CA 1
ATOM 1014 C C . GLU A 1 134 ? 11.594 -17.484 3.137 1 97.62 134 GLU A C 1
ATOM 1016 O O . GLU A 1 134 ? 11.586 -18.703 2.922 1 97.62 134 GLU A O 1
ATOM 1021 N N . VAL A 1 135 ? 12.477 -16.625 2.576 1 93.62 135 VAL A N 1
ATOM 1022 C CA . VAL A 1 135 ? 13.57 -17.109 1.739 1 93.62 135 VAL A CA 1
ATOM 1023 C C . VAL A 1 135 ? 14.812 -17.344 2.598 1 93.62 135 VAL A C 1
ATOM 1025 O O . VAL A 1 135 ? 15.281 -16.422 3.279 1 93.62 135 VAL A O 1
ATOM 1028 N N . VAL A 1 136 ? 15.219 -18.5 3.02 1 80 136 VAL A N 1
ATOM 1029 C CA . VAL A 1 136 ? 16.375 -18.859 3.83 1 80 136 VAL A CA 1
ATOM 1030 C C . VAL A 1 136 ? 17.609 -18.984 2.939 1 80 136 VAL A C 1
ATOM 1032 O O . VAL A 1 136 ? 17.5 -19.375 1.774 1 80 136 VAL A O 1
ATOM 1035 N N . MET B 1 1 ? -15.82 93.625 46.75 1 33.88 1 MET B N 1
ATOM 1036 C CA . MET B 1 1 ? -16.281 92.938 45.562 1 33.88 1 MET B CA 1
ATOM 1037 C C . MET B 1 1 ? -15.281 91.875 45.125 1 33.88 1 MET B C 1
ATOM 1039 O O . MET B 1 1 ? -14.156 92.188 44.75 1 33.88 1 MET B O 1
ATOM 1043 N N . MET B 1 2 ? -15.289 90.75 45.906 1 40.88 2 MET B N 1
ATOM 1044 C CA . MET B 1 2 ? -14.391 89.562 45.938 1 40.88 2 MET B CA 1
ATOM 1045 C C . MET B 1 2 ? -14.359 88.875 44.594 1 40.88 2 MET B C 1
ATOM 1047 O O . MET B 1 2 ? -15.398 88.438 44.062 1 40.88 2 MET B O 1
ATOM 1051 N N . SER B 1 3 ? -13.477 89.312 43.719 1 43.94 3 SER B N 1
ATOM 1052 C CA . SER B 1 3 ? -13.297 88.875 42.344 1 43.94 3 SER B CA 1
ATOM 1053 C C . SER B 1 3 ? -12.977 87.375 42.281 1 43.94 3 SER B C 1
ATOM 1055 O O . SER B 1 3 ? -11.992 86.938 42.906 1 43.94 3 SER B O 1
ATOM 1057 N N . PHE B 1 4 ? -14.031 86.562 42.312 1 42.69 4 PHE B N 1
ATOM 1058 C CA . PHE B 1 4 ? -13.977 85.125 42.188 1 42.69 4 PHE B CA 1
ATOM 1059 C C . PHE B 1 4 ? -13.297 84.688 40.906 1 42.69 4 PHE B C 1
ATOM 1061 O O . PHE B 1 4 ? -13.805 84.938 39.812 1 42.69 4 PHE B O 1
ATOM 1068 N N . ARG B 1 5 ? -11.953 84.812 40.906 1 42.44 5 ARG B N 1
ATOM 1069 C CA . ARG B 1 5 ? -11.133 84.438 39.781 1 42.44 5 ARG B CA 1
ATOM 1070 C C . ARG B 1 5 ? -11.391 83 39.375 1 42.44 5 ARG B C 1
ATOM 1072 O O . ARG B 1 5 ? -11.258 82.062 40.219 1 42.44 5 ARG B O 1
ATOM 1079 N N . THR B 1 6 ? -12.297 82.75 38.469 1 41.47 6 THR B N 1
ATOM 1080 C CA . THR B 1 6 ? -12.703 81.5 37.844 1 41.47 6 THR B CA 1
ATOM 1081 C C . THR B 1 6 ? -11.5 80.812 37.25 1 41.47 6 THR B C 1
ATOM 1083 O O . THR B 1 6 ? -10.875 81.312 36.312 1 41.47 6 THR B O 1
ATOM 1086 N N . ALA B 1 7 ? -10.672 80.188 38.031 1 36.94 7 ALA B N 1
ATOM 1087 C CA . ALA B 1 7 ? -9.508 79.438 37.5 1 36.94 7 ALA B CA 1
ATOM 1088 C C . ALA B 1 7 ? -9.938 78.312 36.562 1 36.94 7 ALA B C 1
ATOM 1090 O O . ALA B 1 7 ? -10.68 77.438 36.969 1 36.94 7 ALA B O 1
ATOM 1091 N N . ALA B 1 8 ? -10.141 78.688 35.312 1 37.28 8 ALA B N 1
ATOM 1092 C CA . ALA B 1 8 ? -10.523 77.75 34.25 1 37.28 8 ALA B CA 1
ATOM 1093 C C . ALA B 1 8 ? -9.516 76.625 34.156 1 37.28 8 ALA B C 1
ATOM 1095 O O . ALA B 1 8 ? -8.328 76.812 33.875 1 37.28 8 ALA B O 1
ATOM 1096 N N . LEU B 1 9 ? -9.719 75.625 35 1 38.81 9 LEU B N 1
ATOM 1097 C CA . LEU B 1 9 ? -8.922 74.375 34.938 1 38.81 9 LEU B CA 1
ATOM 1098 C C . LEU B 1 9 ? -8.969 73.75 33.562 1 38.81 9 LEU B C 1
ATOM 1100 O O . LEU B 1 9 ? -10.031 73.375 33.094 1 38.81 9 LEU B O 1
ATOM 1104 N N . PHE B 1 10 ? -8.133 74.25 32.625 1 36.53 10 PHE B N 1
ATOM 1105 C CA . PHE B 1 10 ? -8.023 73.625 31.328 1 36.53 10 PHE B CA 1
ATOM 1106 C C . PHE B 1 10 ? -7.617 72.188 31.438 1 36.53 10 PHE B C 1
ATOM 1108 O O . PHE B 1 10 ? -6.547 71.875 31.969 1 36.53 10 PHE B O 1
ATOM 1115 N N . ALA B 1 11 ? -8.594 71.312 31.656 1 36.31 11 ALA B N 1
ATOM 1116 C CA . ALA B 1 11 ? -8.406 69.875 31.656 1 36.31 11 ALA B CA 1
ATOM 1117 C C . ALA B 1 11 ? -7.797 69.438 30.344 1 36.31 11 ALA B C 1
ATOM 1119 O O . ALA B 1 11 ? -8.383 69.625 29.266 1 36.31 11 ALA B O 1
ATOM 1120 N N . GLY B 1 12 ? -6.488 69.562 30.141 1 33.09 12 GLY B N 1
ATOM 1121 C CA . GLY B 1 12 ? -5.785 69 28.984 1 33.09 12 GLY B CA 1
ATOM 1122 C C . GLY B 1 12 ? -6.125 67.562 28.688 1 33.09 12 GLY B C 1
ATOM 1123 O O . GLY B 1 12 ? -5.941 66.688 29.547 1 33.09 12 GLY B O 1
ATOM 1124 N N . LEU B 1 13 ? -7.172 67.375 27.922 1 36.62 13 LEU B N 1
ATOM 1125 C CA . LEU B 1 13 ? -7.512 66.062 27.391 1 36.62 13 LEU B CA 1
ATOM 1126 C C . LEU B 1 13 ? -6.305 65.438 26.719 1 36.62 13 LEU B C 1
ATOM 1128 O O . LEU B 1 13 ? -5.809 65.938 25.719 1 36.62 13 LEU B O 1
ATOM 1132 N N . ALA B 1 14 ? -5.387 64.938 27.547 1 36.31 14 ALA B N 1
ATOM 1133 C CA . ALA B 1 14 ? -4.305 64.125 26.969 1 36.31 14 ALA B CA 1
ATOM 1134 C C . ALA B 1 14 ? -4.855 63.031 26.062 1 36.31 14 ALA B C 1
ATOM 1136 O O . ALA B 1 14 ? -5.633 62.188 26.5 1 36.31 14 ALA B O 1
ATOM 1137 N N . LEU B 1 15 ? -5.133 63.406 24.766 1 36.41 15 LEU B N 1
ATOM 1138 C CA . LEU B 1 15 ? -5.391 62.375 23.766 1 36.41 15 LEU B CA 1
ATOM 1139 C C . LEU B 1 15 ? -4.344 61.25 23.844 1 36.41 15 LEU B C 1
ATOM 1141 O O . LEU B 1 15 ? -3.154 61.5 23.625 1 36.41 15 LEU B O 1
ATOM 1145 N N . THR B 1 16 ? -4.5 60.406 24.781 1 32.75 16 THR B N 1
ATOM 1146 C CA . THR B 1 16 ? -3.662 59.219 24.703 1 32.75 16 THR B CA 1
ATOM 1147 C C . THR B 1 16 ? -3.738 58.594 23.297 1 32.75 16 THR B C 1
ATOM 1149 O O . THR B 1 16 ? -4.828 58.344 22.797 1 32.75 16 THR B O 1
ATOM 1152 N N . SER B 1 17 ? -3.043 59.219 22.281 1 32.31 17 SER B N 1
ATOM 1153 C CA . SER B 1 17 ? -2.881 58.469 21.031 1 32.31 17 SER B CA 1
ATOM 1154 C C . SER B 1 17 ? -2.615 57 21.297 1 32.31 17 SER B C 1
ATOM 1156 O O . SER B 1 17 ? -1.682 56.656 22.031 1 32.31 17 SER B O 1
ATOM 1158 N N . SER B 1 18 ? -3.672 56.25 21.562 1 35.84 18 SER B N 1
ATOM 1159 C CA . SER B 1 18 ? -3.445 54.812 21.516 1 35.84 18 SER B CA 1
ATOM 1160 C C . SER B 1 18 ? -2.561 54.438 20.328 1 35.84 18 SER B C 1
ATOM 1162 O O . SER B 1 18 ? -2.938 54.656 19.172 1 35.84 18 SER B O 1
ATOM 1164 N N . ALA B 1 19 ? -1.275 54.75 20.375 1 35.94 19 ALA B N 1
ATOM 1165 C CA . ALA B 1 19 ? -0.38 54.094 19.422 1 35.94 19 ALA B CA 1
ATOM 1166 C C . ALA B 1 19 ? -0.814 52.625 19.172 1 35.94 19 ALA B C 1
ATOM 1168 O O . ALA B 1 19 ? -0.87 51.844 20.094 1 35.94 19 ALA B O 1
ATOM 1169 N N . ALA B 1 20 ? -1.771 52.5 18.219 1 33.19 20 ALA B N 1
ATOM 1170 C CA . ALA B 1 20 ? -1.967 51.188 17.625 1 33.19 20 ALA B CA 1
ATOM 1171 C C . ALA B 1 20 ? -0.629 50.5 17.344 1 33.19 20 ALA B C 1
ATOM 1173 O O . ALA B 1 20 ? 0.179 51 16.562 1 33.19 20 ALA B O 1
ATOM 1174 N N . GLN B 1 21 ? 0.098 50.031 18.328 1 31.56 21 GLN B N 1
ATOM 1175 C CA . GLN B 1 21 ? 1.234 49.188 17.984 1 31.56 21 GLN B CA 1
ATOM 1176 C C . GLN B 1 21 ? 0.962 48.406 16.703 1 31.56 21 GLN B C 1
ATOM 1178 O O . GLN B 1 21 ? -0.023 47.656 16.625 1 31.56 21 GLN B O 1
ATOM 1183 N N . GLU B 1 22 ? 1.245 49.031 15.578 1 30.23 22 GLU B N 1
ATOM 1184 C CA . GLU B 1 22 ? 1.297 48.219 14.352 1 30.23 22 GLU B CA 1
ATOM 1185 C C . GLU B 1 22 ? 1.768 46.812 14.633 1 30.23 22 GLU B C 1
ATOM 1187 O O . GLU B 1 22 ? 2.879 46.594 15.125 1 30.23 22 GLU B O 1
ATOM 1192 N N . GLN B 1 23 ? 0.941 45.969 15.125 1 29.98 23 GLN B N 1
ATOM 1193 C CA . GLN B 1 23 ? 1.34 44.562 15.156 1 29.98 23 GLN B CA 1
ATOM 1194 C C . GLN B 1 23 ? 2.225 44.219 13.961 1 29.98 23 GLN B C 1
ATOM 1196 O O . GLN B 1 23 ? 1.854 44.469 12.812 1 29.98 23 GLN B O 1
ATOM 1201 N N . GLN B 1 24 ? 3.521 44.438 14.023 1 32.44 24 GLN B N 1
ATOM 1202 C CA . GLN B 1 24 ? 4.402 43.906 13 1 32.44 24 GLN B CA 1
ATOM 1203 C C . GLN B 1 24 ? 3.818 42.625 12.398 1 32.44 24 GLN B C 1
ATOM 1205 O O . GLN B 1 24 ? 3.248 41.781 13.109 1 32.44 24 GLN B O 1
ATOM 1210 N N . PRO B 1 25 ? 3.445 42.719 11.195 1 32 25 PRO B N 1
ATOM 1211 C CA . PRO B 1 25 ? 3.051 41.406 10.68 1 32 25 PRO B CA 1
ATOM 1212 C C . PRO B 1 25 ? 3.936 40.281 11.211 1 32 25 PRO B C 1
ATOM 1214 O O . PRO B 1 25 ? 5.156 40.438 11.312 1 32 25 PRO B O 1
ATOM 1217 N N . VAL B 1 26 ? 3.623 39.562 12.133 1 31.33 26 VAL B N 1
ATOM 1218 C CA . VAL B 1 26 ? 4.328 38.312 12.359 1 31.33 26 VAL B CA 1
ATOM 1219 C C . VAL B 1 26 ? 4.922 37.812 11.039 1 31.33 26 VAL B C 1
ATOM 1221 O O . VAL B 1 26 ? 4.203 37.656 10.047 1 31.33 26 VAL B O 1
ATOM 1224 N N . HIS B 1 27 ? 6.059 38.281 10.586 1 33.69 27 HIS B N 1
ATOM 1225 C CA . HIS B 1 27 ? 6.805 37.531 9.586 1 33.69 27 HIS B CA 1
ATOM 1226 C C . HIS B 1 27 ? 6.504 36.031 9.68 1 33.69 27 HIS B C 1
ATOM 1228 O O . HIS B 1 27 ? 6.652 35.438 10.75 1 33.69 27 HIS B O 1
ATOM 1234 N N . ASP B 1 28 ? 5.609 35.594 9.07 1 33.31 28 ASP B N 1
ATOM 1235 C CA . ASP B 1 28 ? 5.418 34.156 8.836 1 33.31 28 ASP B CA 1
ATOM 1236 C C . ASP B 1 28 ? 6.758 33.438 8.805 1 33.31 28 ASP B C 1
ATOM 1238 O O . ASP B 1 28 ? 7.523 33.562 7.852 1 33.31 28 ASP B O 1
ATOM 1242 N N . LEU B 1 29 ? 7.688 33.469 9.719 1 34.28 29 LEU B N 1
ATOM 1243 C CA . LEU B 1 29 ? 8.969 32.781 9.844 1 34.28 29 LEU B CA 1
ATOM 1244 C C . LEU B 1 29 ? 8.992 31.531 8.977 1 34.28 29 LEU B C 1
ATOM 1246 O O . LEU B 1 29 ? 8.008 30.781 8.922 1 34.28 29 LEU B O 1
ATOM 1250 N N . GLY B 1 30 ? 9.773 31.344 7.914 1 41.44 30 GLY B N 1
ATOM 1251 C CA . GLY B 1 30 ? 10.289 30.328 7 1 41.44 30 GLY B CA 1
ATOM 1252 C C . GLY B 1 30 ? 10.328 28.953 7.609 1 41.44 30 GLY B C 1
ATOM 1253 O O . GLY B 1 30 ? 10.781 28 6.969 1 41.44 30 GLY B O 1
ATOM 1254 N N . LEU B 1 31 ? 10.516 28.75 8.867 1 44.16 31 LEU B N 1
ATOM 1255 C CA . LEU B 1 31 ? 10.789 27.5 9.586 1 44.16 31 LEU B CA 1
ATOM 1256 C C . LEU B 1 31 ? 9.828 26.406 9.156 1 44.16 31 LEU B C 1
ATOM 1258 O O . LEU B 1 31 ? 10.188 25.219 9.164 1 44.16 31 LEU B O 1
ATOM 1262 N N . ASN B 1 32 ? 8.5 26.688 9.383 1 52.31 32 ASN B N 1
ATOM 1263 C CA . ASN B 1 32 ? 7.555 25.578 9.312 1 52.31 32 ASN B CA 1
ATOM 1264 C C . ASN B 1 32 ? 7.266 25.172 7.871 1 52.31 32 ASN B C 1
ATOM 1266 O O . ASN B 1 32 ? 6.148 24.766 7.547 1 52.31 32 ASN B O 1
ATOM 1270 N N . ALA B 1 33 ? 8.039 25.672 6.953 1 68.06 33 ALA B N 1
ATOM 1271 C CA . ALA B 1 33 ? 7.711 25.5 5.543 1 68.06 33 ALA B CA 1
ATOM 1272 C C . ALA B 1 33 ? 8.016 24.078 5.082 1 68.06 33 ALA B C 1
ATOM 1274 O O . ALA B 1 33 ? 8.906 23.422 5.617 1 68.06 33 ALA B O 1
ATOM 1275 N N . TYR B 1 34 ? 7.137 23.562 4.441 1 77.31 34 TYR B N 1
ATOM 1276 C CA . TYR B 1 34 ? 7.391 22.312 3.729 1 77.31 34 TYR B CA 1
ATOM 1277 C C . TYR B 1 34 ? 8.617 22.438 2.834 1 77.31 34 TYR B C 1
ATOM 1279 O O . TYR B 1 34 ? 8.867 23.5 2.254 1 77.31 34 TYR B O 1
ATOM 1287 N N . ASP B 1 35 ? 9.422 21.422 2.883 1 85.69 35 ASP B N 1
ATOM 1288 C CA . ASP B 1 35 ? 10.508 21.281 1.923 1 85.69 35 ASP B CA 1
ATOM 1289 C C . ASP B 1 35 ? 9.992 21.328 0.489 1 85.69 35 ASP B C 1
ATOM 1291 O O . ASP B 1 35 ? 8.781 21.266 0.259 1 85.69 35 ASP B O 1
ATOM 1295 N N . GLN B 1 36 ? 10.945 21.547 -0.364 1 90.69 36 GLN B N 1
ATOM 1296 C CA . GLN B 1 36 ? 10.586 21.484 -1.775 1 90.69 36 GLN B CA 1
ATOM 1297 C C . GLN B 1 36 ? 10.039 20.109 -2.143 1 90.69 36 GLN B C 1
ATOM 1299 O O . GLN B 1 36 ? 10.523 19.094 -1.636 1 90.69 36 GLN B O 1
ATOM 1304 N N . ALA B 1 37 ? 9.117 20.125 -3.104 1 95.5 37 ALA B N 1
ATOM 1305 C CA . ALA B 1 37 ? 8.547 18.891 -3.609 1 95.5 37 ALA B CA 1
ATOM 1306 C C . ALA B 1 37 ? 9.617 18.031 -4.293 1 95.5 37 ALA B C 1
ATOM 1308 O O . ALA B 1 37 ? 10.469 18.562 -5.012 1 95.5 37 ALA B O 1
ATOM 1309 N N . ARG B 1 38 ? 9.633 16.781 -4.051 1 98.12 38 ARG B N 1
ATOM 1310 C CA . ARG B 1 38 ? 10.531 15.812 -4.68 1 98.12 38 ARG B CA 1
ATOM 1311 C C . ARG B 1 38 ? 9.789 14.547 -5.078 1 98.12 38 ARG B C 1
ATOM 1313 O O . ARG B 1 38 ? 8.641 14.344 -4.672 1 98.12 38 ARG B O 1
ATOM 1320 N N . ASP B 1 39 ? 10.477 13.727 -5.824 1 98.19 39 ASP B N 1
ATOM 1321 C CA . ASP B 1 39 ? 9.883 12.445 -6.203 1 98.19 39 ASP B CA 1
ATOM 1322 C C . ASP B 1 39 ? 9.711 11.539 -4.988 1 98.19 39 ASP B C 1
ATOM 1324 O O . ASP B 1 39 ? 10.555 11.523 -4.09 1 98.19 39 ASP B O 1
ATOM 1328 N N . VAL B 1 40 ? 8.719 10.773 -4.984 1 98.69 40 VAL B N 1
ATOM 1329 C CA . VAL B 1 40 ? 8.453 9.828 -3.908 1 98.69 40 VAL B CA 1
ATOM 1330 C C . VAL B 1 40 ? 9.406 8.641 -4.012 1 98.69 40 VAL B C 1
ATOM 1332 O O . VAL B 1 40 ? 9.812 8.25 -5.109 1 98.69 40 VAL B O 1
ATOM 1335 N N . THR B 1 41 ? 9.711 8.062 -2.836 1 97.88 41 THR B N 1
ATOM 1336 C CA . THR B 1 41 ? 10.492 6.832 -2.781 1 97.88 41 THR B CA 1
ATOM 1337 C C . THR B 1 41 ? 9.578 5.613 -2.711 1 97.88 41 THR B C 1
ATOM 1339 O O . THR B 1 41 ? 8.375 5.742 -2.465 1 97.88 41 THR B O 1
ATOM 1342 N N . LEU B 1 42 ? 10.141 4.422 -2.906 1 98.5 42 LEU B N 1
ATOM 1343 C CA . LEU B 1 42 ? 9.383 3.18 -2.781 1 98.5 42 LEU B CA 1
ATOM 1344 C C . LEU B 1 42 ? 8.75 3.066 -1.396 1 98.5 42 LEU B C 1
ATOM 1346 O O . LEU B 1 42 ? 7.566 2.742 -1.274 1 98.5 42 LEU B O 1
ATOM 1350 N N . ASN B 1 43 ? 9.523 3.357 -0.354 1 97.25 43 ASN B N 1
ATOM 1351 C CA . ASN B 1 43 ? 9.023 3.234 1.009 1 97.25 43 ASN B CA 1
ATOM 1352 C C . ASN B 1 43 ? 7.914 4.246 1.291 1 97.25 43 ASN B C 1
ATOM 1354 O O . ASN B 1 43 ? 6.977 3.953 2.035 1 97.25 43 ASN B O 1
ATOM 1358 N N . GLU B 1 44 ? 8.023 5.383 0.703 1 98.25 44 GLU B N 1
ATOM 1359 C CA . GLU B 1 44 ? 6.992 6.398 0.905 1 98.25 44 GLU B CA 1
ATOM 1360 C C . GLU B 1 44 ? 5.691 6.004 0.214 1 98.25 44 GLU B C 1
ATOM 1362 O O . GLU B 1 44 ? 4.602 6.281 0.724 1 98.25 44 GLU B O 1
ATOM 1367 N N . VAL B 1 45 ? 5.777 5.395 -0.923 1 98.88 45 VAL B N 1
ATOM 1368 C CA . VAL B 1 45 ? 4.578 4.891 -1.589 1 98.88 45 VAL B CA 1
ATOM 1369 C C . VAL B 1 45 ? 3.957 3.773 -0.754 1 98.88 45 VAL B C 1
ATOM 1371 O O . VAL B 1 45 ? 2.736 3.73 -0.576 1 98.88 45 VAL B O 1
ATOM 1374 N N . ALA B 1 46 ? 4.754 2.896 -0.238 1 98.75 46 ALA B N 1
ATOM 1375 C CA . ALA B 1 46 ? 4.254 1.835 0.632 1 98.75 46 ALA B CA 1
ATOM 1376 C C . ALA B 1 46 ? 3.598 2.414 1.882 1 98.75 46 ALA B C 1
ATOM 1378 O O . ALA B 1 46 ? 2.533 1.957 2.301 1 98.75 46 ALA B O 1
ATOM 1379 N N . PHE B 1 47 ? 4.203 3.416 2.461 1 98.31 47 PHE B N 1
ATOM 1380 C CA . PHE B 1 47 ? 3.682 4.105 3.635 1 98.31 47 PHE B CA 1
ATOM 1381 C C . PHE B 1 47 ? 2.33 4.738 3.332 1 98.31 47 PHE B C 1
ATOM 1383 O O . PHE B 1 47 ? 1.357 4.516 4.055 1 98.31 47 PHE B O 1
ATOM 1390 N N . LEU B 1 48 ? 2.285 5.469 2.275 1 98.81 48 LEU B N 1
ATOM 1391 C CA . LEU B 1 48 ? 1.056 6.129 1.852 1 98.81 48 LEU B CA 1
ATOM 1392 C C . LEU B 1 48 ? -0.054 5.109 1.608 1 98.81 48 LEU B C 1
ATOM 1394 O O . LEU B 1 48 ? -1.157 5.25 2.141 1 98.81 48 LEU B O 1
ATOM 1398 N N . THR B 1 49 ? 0.194 4.121 0.816 1 98.75 49 THR B N 1
ATOM 1399 C CA . THR B 1 49 ? -0.822 3.158 0.404 1 98.75 49 THR B CA 1
ATOM 1400 C C . THR B 1 49 ? -1.298 2.33 1.595 1 98.75 49 THR B C 1
ATOM 1402 O O . THR B 1 49 ? -2.494 2.076 1.743 1 98.75 49 THR B O 1
ATOM 1405 N N . THR B 1 50 ? -0.387 1.926 2.471 1 98.44 50 THR B N 1
ATOM 1406 C CA . THR B 1 50 ? -0.764 1.221 3.691 1 98.44 50 THR B CA 1
ATOM 1407 C C . THR B 1 50 ? -1.675 2.088 4.559 1 98.44 50 THR B C 1
ATOM 1409 O O . THR B 1 50 ? -2.709 1.621 5.039 1 98.44 50 THR B O 1
ATOM 1412 N N . THR B 1 51 ? -1.233 3.324 4.762 1 98.38 51 THR B N 1
ATOM 1413 C CA . THR B 1 51 ? -2.031 4.23 5.578 1 98.38 51 THR B CA 1
ATOM 1414 C C . THR B 1 51 ? -3.432 4.395 4.996 1 98.38 51 THR B C 1
ATOM 1416 O O . THR B 1 51 ? -4.426 4.352 5.727 1 98.38 51 THR B O 1
ATOM 1419 N N . ALA B 1 52 ? -3.506 4.539 3.686 1 98.62 52 ALA B N 1
ATOM 1420 C CA . ALA B 1 52 ? -4.785 4.719 3.006 1 98.62 52 ALA B CA 1
ATOM 1421 C C . ALA B 1 52 ? -5.66 3.479 3.15 1 98.62 52 ALA B C 1
ATOM 1423 O O . ALA B 1 52 ? -6.891 3.58 3.189 1 98.62 52 ALA B O 1
ATOM 1424 N N . CYS B 1 53 ? -5.102 2.309 3.297 1 98.19 53 CYS B N 1
ATOM 1425 C CA . CYS B 1 53 ? -5.84 1.053 3.365 1 98.19 53 CYS B CA 1
ATOM 1426 C C . CYS B 1 53 ? -6.477 0.866 4.738 1 98.19 53 CYS B C 1
ATOM 1428 O O . CYS B 1 53 ? -7.332 -0.001 4.918 1 98.19 53 CYS B O 1
ATOM 1430 N N . HIS B 1 54 ? -6.098 1.636 5.688 1 96.94 54 HIS B N 1
ATOM 1431 C CA . HIS B 1 54 ? -6.59 1.461 7.051 1 96.94 54 HIS B CA 1
ATOM 1432 C C . HIS B 1 54 ? -7.414 2.662 7.496 1 96.94 54 HIS B C 1
ATOM 1434 O O . HIS B 1 54 ? -6.891 3.58 8.133 1 96.94 54 HIS B O 1
ATOM 1440 N N . PRO B 1 55 ? -8.727 2.568 7.352 1 95.94 55 PRO B N 1
ATOM 1441 C CA . PRO B 1 55 ? -9.586 3.709 7.684 1 95.94 55 PRO B CA 1
ATOM 1442 C C . PRO B 1 55 ? -9.477 4.129 9.148 1 95.94 55 PRO B C 1
ATOM 1444 O O . PRO B 1 55 ? -9.789 5.27 9.492 1 95.94 55 PRO B O 1
ATOM 1447 N N . SER B 1 56 ? -9.055 3.209 10.008 1 95.19 56 SER B N 1
ATOM 1448 C CA . SER B 1 56 ? -8.898 3.541 11.422 1 95.19 56 SER B CA 1
ATOM 1449 C C . SER B 1 56 ? -7.82 4.605 11.625 1 95.19 56 SER B C 1
ATOM 1451 O O . SER B 1 56 ? -7.715 5.191 12.703 1 95.19 56 SER B O 1
ATOM 1453 N N . LEU B 1 57 ? -7.016 4.863 10.594 1 96.88 57 LEU B N 1
ATOM 1454 C CA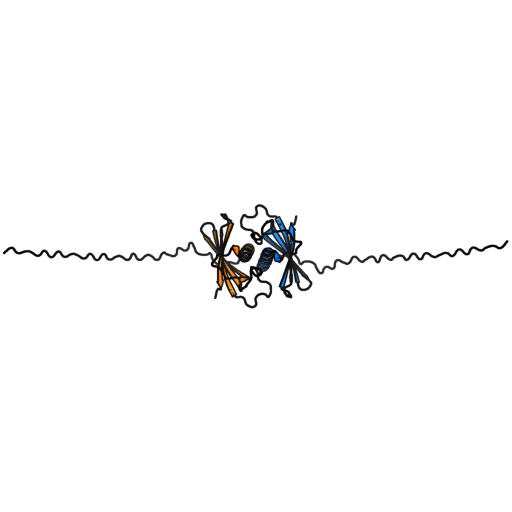 . LEU B 1 57 ? -5.934 5.836 10.703 1 96.88 57 LEU B CA 1
ATOM 1455 C C . LEU B 1 57 ? -6.379 7.203 10.188 1 96.88 57 LEU B C 1
ATOM 1457 O O . LEU B 1 57 ? -5.629 8.18 10.281 1 96.88 57 LEU B O 1
ATOM 1461 N N . TYR B 1 58 ? -7.566 7.293 9.672 1 97.88 58 TYR B N 1
ATOM 1462 C CA . TYR B 1 58 ? -8.102 8.57 9.219 1 97.88 58 TYR B CA 1
ATOM 1463 C C . TYR B 1 58 ? -8.57 9.414 10.398 1 97.88 58 TYR B C 1
ATOM 1465 O O . TYR B 1 58 ? -9.227 8.898 11.312 1 97.88 58 TYR B O 1
ATOM 1473 N N . ASN B 1 59 ? -8.172 10.641 10.32 1 98.06 59 ASN B N 1
ATOM 1474 C CA . ASN B 1 59 ? -8.859 11.547 11.234 1 98.06 59 ASN B CA 1
ATOM 1475 C C . ASN B 1 59 ? -10.375 11.508 11.023 1 98.06 59 ASN B C 1
ATOM 1477 O O . ASN B 1 59 ? -10.836 11.32 9.898 1 98.06 59 ASN B O 1
ATOM 1481 N N . ALA B 1 60 ? -11.141 11.812 12.023 1 97 60 ALA B N 1
ATOM 1482 C CA . ALA B 1 60 ? -12.594 11.672 12.023 1 97 60 ALA B CA 1
ATOM 1483 C C . ALA B 1 60 ? -13.234 12.578 10.984 1 97 60 ALA B C 1
ATOM 1485 O O . ALA B 1 60 ? -14.281 12.242 10.422 1 97 60 ALA B O 1
ATOM 1486 N N . ASP B 1 61 ? -12.617 13.641 10.68 1 96.81 61 ASP B N 1
ATOM 1487 C CA . ASP B 1 61 ? -13.219 14.625 9.781 1 96.81 61 ASP B CA 1
ATOM 1488 C C . ASP B 1 61 ? -12.875 14.312 8.328 1 96.81 61 ASP B C 1
ATOM 1490 O O . ASP B 1 61 ? -13.367 14.984 7.414 1 96.81 61 ASP B O 1
ATOM 1494 N N . VAL B 1 62 ? -12 13.344 8.109 1 97.94 62 VAL B N 1
ATOM 1495 C CA . VAL B 1 62 ? -11.672 12.938 6.75 1 97.94 62 VAL B CA 1
ATOM 1496 C C . VAL B 1 62 ? -12.695 11.914 6.258 1 97.94 62 VAL B C 1
ATOM 1498 O O . VAL B 1 62 ? -12.648 10.742 6.656 1 97.94 62 VAL B O 1
ATOM 1501 N N . THR B 1 63 ? -13.516 12.281 5.328 1 95.69 63 THR B N 1
ATOM 1502 C CA . THR B 1 63 ? -14.594 11.414 4.867 1 95.69 63 THR B CA 1
ATOM 1503 C C . THR B 1 63 ? -14.328 10.922 3.449 1 95.69 63 THR B C 1
ATOM 1505 O O . THR B 1 63 ? -14.93 9.945 3 1 95.69 63 THR B O 1
ATOM 1508 N N . SER B 1 64 ? -13.398 11.688 2.75 1 96.56 64 SER B N 1
ATOM 1509 C CA 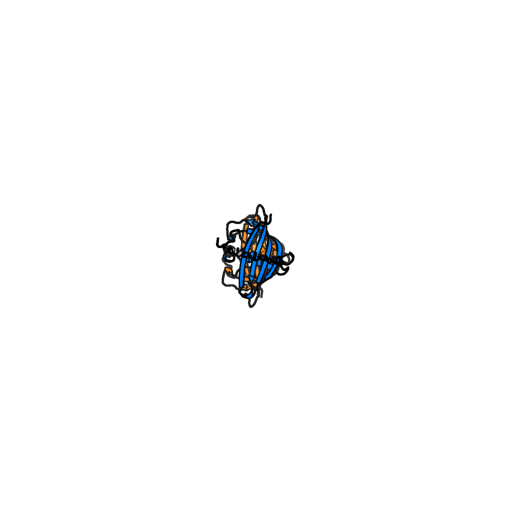. SER B 1 64 ? -13.062 11.281 1.389 1 96.56 64 SER B CA 1
ATOM 1510 C C . SER B 1 64 ? -12.359 9.93 1.374 1 96.56 64 SER B C 1
ATOM 1512 O O . SER B 1 64 ? -11.539 9.648 2.242 1 96.56 64 SER B O 1
ATOM 1514 N N . ARG B 1 65 ? -12.75 9.133 0.469 1 97.31 65 ARG B N 1
ATOM 1515 C CA . ARG B 1 65 ? -12.109 7.859 0.165 1 97.31 65 ARG B CA 1
ATOM 1516 C C . ARG B 1 65 ? -11.656 7.805 -1.292 1 97.31 65 ARG B C 1
ATOM 1518 O O . ARG B 1 65 ? -12.469 7.969 -2.203 1 97.31 65 ARG B O 1
ATOM 1525 N N . VAL B 1 66 ? -10.352 7.59 -1.458 1 98.06 66 VAL B N 1
ATOM 1526 C CA . VAL B 1 66 ? -9.773 7.613 -2.797 1 98.06 66 VAL B CA 1
ATOM 1527 C C . VAL B 1 66 ? -8.812 6.438 -2.969 1 98.06 66 VAL B C 1
ATOM 1529 O O . VAL B 1 66 ? -8.086 6.078 -2.035 1 98.06 66 VAL B O 1
ATOM 1532 N N . CYS B 1 67 ? -8.875 5.809 -4.078 1 98.19 67 CYS B N 1
ATOM 1533 C CA . CYS B 1 67 ? -7.793 4.914 -4.48 1 98.19 67 CYS B CA 1
ATOM 1534 C C . CYS B 1 67 ? -6.785 5.637 -5.367 1 98.19 67 CYS B C 1
ATOM 1536 O O . CYS B 1 67 ? -7.086 6.699 -5.914 1 98.19 67 CYS B O 1
ATOM 1538 N N . PHE B 1 68 ? -5.582 5.113 -5.5 1 98.56 68 PHE B N 1
ATOM 1539 C CA . PHE B 1 68 ? -4.496 5.812 -6.18 1 98.56 68 PHE B CA 1
ATOM 1540 C C . PHE B 1 68 ? -4.082 5.07 -7.445 1 98.56 68 PHE B C 1
ATOM 1542 O O . PHE B 1 68 ? -4.031 3.838 -7.461 1 98.56 68 PHE B O 1
ATOM 1549 N N . THR B 1 69 ? -3.666 5.793 -8.492 1 97.62 69 THR B N 1
ATOM 1550 C CA . THR B 1 69 ? -3.188 5.191 -9.727 1 97.62 69 THR B CA 1
ATOM 1551 C C . THR B 1 69 ? -1.756 5.625 -10.023 1 97.62 69 THR B C 1
ATOM 1553 O O . THR B 1 69 ? -1.038 4.953 -10.773 1 97.62 69 THR B O 1
ATOM 1556 N N . GLU B 1 70 ? -1.413 6.805 -9.562 1 97.44 70 GLU B N 1
ATOM 1557 C CA . GLU B 1 70 ? -0.09 7.371 -9.812 1 97.44 70 GLU B CA 1
ATOM 1558 C C . GLU B 1 70 ? 0.405 8.172 -8.609 1 97.44 70 GLU B C 1
ATOM 1560 O O . GLU B 1 70 ? -0.382 8.836 -7.938 1 97.44 70 GLU B O 1
ATOM 1565 N N . PHE B 1 71 ? 1.691 8.125 -8.414 1 98.62 71 PHE B N 1
ATOM 1566 C CA . PHE B 1 71 ? 2.369 8.812 -7.324 1 98.62 71 PHE B CA 1
ATOM 1567 C C . PHE B 1 71 ? 3.365 9.836 -7.863 1 98.62 71 PHE B C 1
AT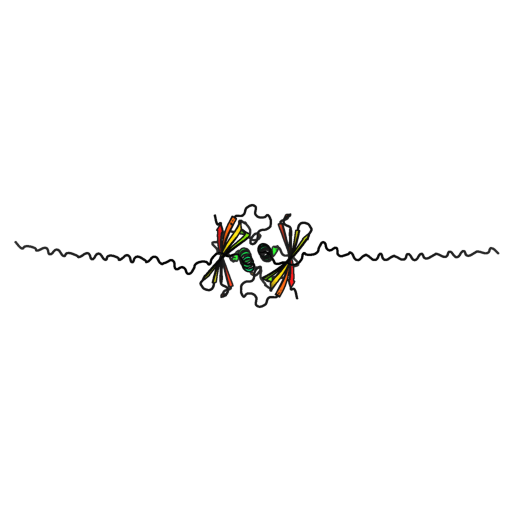OM 1569 O O . PHE B 1 71 ? 4.363 9.469 -8.484 1 98.62 71 PHE B O 1
ATOM 1576 N N . THR B 1 72 ? 3.125 11.008 -7.645 1 96.62 72 THR B N 1
ATOM 1577 C CA . THR B 1 72 ? 3.875 12.047 -8.344 1 96.62 72 THR B CA 1
ATOM 1578 C C . THR B 1 72 ? 4.988 12.602 -7.461 1 96.62 72 THR B C 1
ATOM 1580 O O . THR B 1 72 ? 6.156 12.242 -7.629 1 96.62 72 THR B O 1
ATOM 1583 N N . THR B 1 73 ? 4.59 13.438 -6.422 1 98.19 73 THR B N 1
ATOM 1584 C CA . THR B 1 73 ? 5.598 14.078 -5.586 1 98.19 73 THR B CA 1
ATOM 1585 C C . THR B 1 73 ? 5.168 14.07 -4.121 1 98.19 73 THR B C 1
ATOM 1587 O O . THR B 1 73 ? 4.023 13.742 -3.805 1 98.19 73 THR B O 1
ATOM 1590 N N . VAL B 1 74 ? 6.172 14.414 -3.27 1 98.62 74 VAL B N 1
ATOM 1591 C CA . VAL B 1 74 ? 5.914 14.578 -1.842 1 98.62 74 VAL B CA 1
ATOM 1592 C C . VAL B 1 74 ? 6.695 15.781 -1.312 1 98.62 74 VAL B C 1
ATOM 1594 O O . VAL B 1 74 ? 7.801 16.062 -1.778 1 98.62 74 VAL B O 1
ATOM 1597 N N . THR B 1 75 ? 6.086 16.484 -0.424 1 97.69 75 THR B N 1
ATOM 1598 C CA . THR B 1 75 ? 6.754 17.469 0.415 1 97.69 75 THR B CA 1
ATOM 1599 C C . THR B 1 75 ? 6.668 17.078 1.887 1 97.69 75 THR B C 1
ATOM 1601 O O . THR B 1 75 ? 5.668 16.516 2.326 1 97.69 75 THR B O 1
ATOM 1604 N N . THR B 1 76 ? 7.734 17.344 2.594 1 96.81 76 THR B N 1
ATOM 1605 C CA . THR B 1 76 ? 7.742 16.969 4.004 1 96.81 76 THR B CA 1
ATOM 1606 C C . THR B 1 76 ? 8.109 18.156 4.883 1 96.81 76 THR B C 1
ATOM 1608 O O . THR B 1 76 ? 8.742 19.109 4.414 1 96.81 76 THR B O 1
ATOM 1611 N N . GLN B 1 77 ? 7.621 18.078 6.023 1 95.12 77 GLN B N 1
ATOM 1612 C CA . GLN B 1 77 ? 7.988 19.031 7.07 1 95.12 77 GLN B CA 1
ATOM 1613 C C . GLN B 1 77 ? 8.141 18.344 8.422 1 95.12 77 GLN B C 1
ATOM 1615 O O . GLN B 1 77 ? 7.23 17.641 8.875 1 95.12 77 GLN B O 1
ATOM 1620 N N . THR B 1 78 ? 9.367 18.484 8.922 1 91.44 78 THR B N 1
ATOM 1621 C CA . THR B 1 78 ? 9.594 17.922 10.25 1 91.44 78 THR B CA 1
ATOM 1622 C C . THR B 1 78 ? 9.203 18.922 11.336 1 91.44 78 THR B C 1
ATOM 1624 O O . THR B 1 78 ? 9.586 20.078 11.289 1 91.44 78 THR B O 1
ATOM 1627 N N . SER B 1 79 ? 8.25 18.422 12.273 1 84.5 79 SER B N 1
ATOM 1628 C CA . SER B 1 79 ? 7.809 19.266 13.367 1 84.5 79 SER B CA 1
ATOM 1629 C C . SER B 1 79 ? 7.449 18.453 14.602 1 84.5 79 SER B C 1
ATOM 1631 O O . SER B 1 79 ? 6.762 17.422 14.492 1 84.5 79 SER B O 1
ATOM 1633 N N . GLY B 1 80 ? 7.793 18.938 15.812 1 86.56 80 GLY B N 1
ATOM 1634 C CA . GLY B 1 80 ? 7.348 18.359 17.078 1 86.56 80 GLY B CA 1
ATOM 1635 C C . GLY B 1 80 ? 7.691 16.891 17.203 1 86.56 80 GLY B C 1
ATOM 1636 O O . GLY B 1 80 ? 6.875 16.094 17.672 1 86.56 80 GLY B O 1
ATOM 1637 N N . GLY B 1 81 ? 8.711 16.328 16.703 1 89.06 81 GLY B N 1
ATOM 1638 C CA . GLY B 1 81 ? 9.125 14.93 16.844 1 89.06 81 GLY B CA 1
ATOM 1639 C C . GLY B 1 81 ? 8.5 14.023 15.789 1 89.06 81 GLY B C 1
ATOM 1640 O O . GLY B 1 81 ? 8.688 12.805 15.828 1 89.06 81 GLY B O 1
ATOM 1641 N N . GLY B 1 82 ? 7.727 14.68 14.891 1 94.5 82 GLY B N 1
ATOM 1642 C CA . GLY B 1 82 ? 7.109 13.922 13.812 1 94.5 82 GLY B CA 1
ATOM 1643 C C . GLY B 1 82 ? 7.324 14.539 12.445 1 94.5 82 GLY B C 1
ATOM 1644 O O . GLY B 1 82 ? 8.11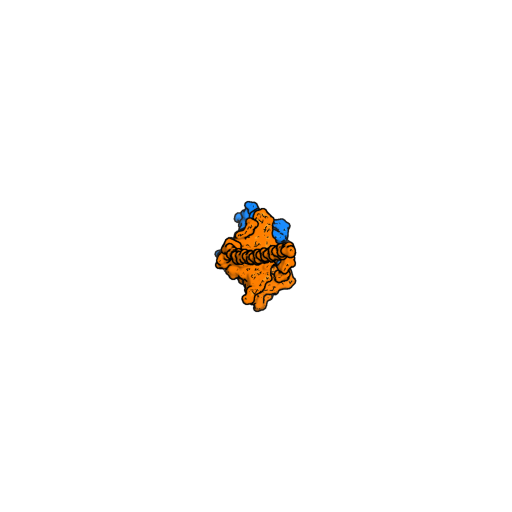7 15.477 12.305 1 94.5 82 GLY B O 1
ATOM 1645 N N . THR B 1 83 ? 6.789 13.93 11.43 1 95.44 83 THR B N 1
ATOM 1646 C CA . THR B 1 83 ? 6.906 14.398 10.055 1 95.44 83 THR B CA 1
ATOM 1647 C C . THR B 1 83 ? 5.527 14.531 9.414 1 95.44 83 THR B C 1
ATOM 1649 O O . THR B 1 83 ? 4.703 13.625 9.508 1 95.44 83 THR B O 1
ATOM 1652 N N . TYR B 1 84 ? 5.262 15.695 8.844 1 96.62 84 TYR B N 1
ATOM 1653 C CA . TYR B 1 84 ? 4.105 15.914 7.984 1 96.62 84 TYR B CA 1
ATOM 1654 C C . TYR B 1 8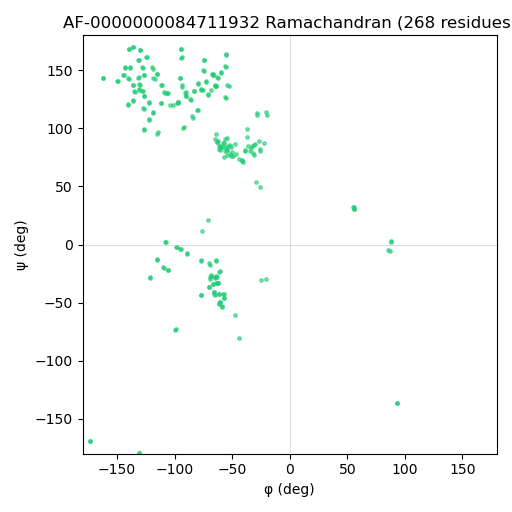4 ? 4.441 15.617 6.531 1 96.62 84 TYR B C 1
ATOM 1656 O O . TYR B 1 84 ? 5.441 16.109 6 1 96.62 84 TYR B O 1
ATOM 1664 N N . TYR B 1 85 ? 3.625 14.797 5.934 1 97.56 85 TYR B N 1
ATOM 1665 C CA . TYR B 1 85 ? 3.738 14.5 4.512 1 97.56 85 TYR B CA 1
ATOM 1666 C C . TYR B 1 85 ? 2.564 15.078 3.736 1 97.56 85 TYR B C 1
ATOM 1668 O O . TYR B 1 85 ? 1.414 14.984 4.172 1 97.56 85 TYR B O 1
ATOM 1676 N N . LYS B 1 86 ? 2.881 15.648 2.6 1 98.31 86 LYS B N 1
ATOM 1677 C CA . LYS B 1 86 ? 1.875 15.961 1.59 1 98.31 86 LYS B CA 1
ATOM 1678 C C . LYS B 1 86 ? 2.205 15.289 0.259 1 98.31 86 LYS B C 1
ATOM 1680 O O . LYS B 1 86 ? 3.123 15.719 -0.445 1 98.31 86 LYS B O 1
ATOM 1685 N N . PHE B 1 87 ? 1.433 14.328 -0.001 1 98.62 87 PHE B N 1
ATOM 1686 C CA . PHE B 1 87 ? 1.624 13.586 -1.241 1 98.62 87 PHE B CA 1
ATOM 1687 C C . PHE B 1 87 ? 0.74 14.141 -2.35 1 98.62 87 PHE B C 1
ATOM 1689 O O . PHE B 1 87 ? -0.423 14.477 -2.113 1 98.62 87 PHE B O 1
ATOM 1696 N N . GLN B 1 88 ? 1.265 14.297 -3.502 1 98.75 88 GLN B N 1
ATOM 1697 C CA . GLN B 1 88 ? 0.479 14.5 -4.715 1 98.75 88 GLN B CA 1
ATOM 1698 C C . GLN B 1 88 ? 0.289 13.18 -5.469 1 98.75 88 GLN B C 1
ATOM 1700 O O . GLN B 1 88 ? 1.265 12.539 -5.855 1 98.75 88 GLN B O 1
ATOM 1705 N N . VAL B 1 89 ? -1.03 12.82 -5.656 1 98.69 89 VAL B N 1
ATOM 1706 C CA . VAL B 1 89 ? -1.341 11.539 -6.273 1 98.69 89 VAL B CA 1
ATOM 1707 C C . VAL B 1 89 ? -2.5 11.703 -7.254 1 98.69 89 VAL B C 1
ATOM 1709 O O . VAL B 1 89 ? -3.318 12.609 -7.109 1 98.69 89 VAL B O 1
ATOM 1712 N N . LYS B 1 90 ? -2.504 10.836 -8.234 1 98.12 90 LYS B N 1
ATOM 1713 C CA . LYS B 1 90 ? -3.713 10.695 -9.039 1 98.12 90 LYS B CA 1
ATOM 1714 C C . LYS B 1 90 ? -4.578 9.547 -8.523 1 98.12 90 LYS B C 1
ATOM 1716 O O . LYS B 1 90 ? -4.059 8.523 -8.062 1 98.12 90 LYS B O 1
ATOM 1721 N N . GLY B 1 91 ? -5.82 9.727 -8.586 1 98.06 91 GLY B N 1
ATOM 1722 C CA . GLY B 1 91 ? -6.738 8.68 -8.156 1 98.06 91 GLY B CA 1
ATOM 1723 C C . GLY B 1 91 ? -8.188 9.016 -8.445 1 98.06 91 GLY B C 1
ATOM 1724 O O . GLY B 1 91 ? -8.484 9.914 -9.227 1 98.06 91 GLY B O 1
ATOM 1725 N N . CYS B 1 92 ? -9.07 8.18 -7.859 1 97.94 92 CYS B N 1
ATOM 1726 C CA . CYS B 1 92 ? -10.5 8.375 -8.039 1 97.94 92 CYS B CA 1
ATOM 1727 C C . CYS B 1 92 ? -11.258 8.047 -6.758 1 97.94 92 CYS B C 1
ATOM 1729 O O . CYS B 1 92 ? -10.766 7.301 -5.91 1 97.94 92 CYS B O 1
ATOM 1731 N N . PRO B 1 93 ? -12.414 8.688 -6.598 1 97.06 93 PRO B N 1
ATOM 1732 C CA . PRO B 1 93 ? -13.219 8.359 -5.422 1 97.06 93 PRO B CA 1
ATOM 1733 C C . PRO B 1 93 ? -13.695 6.91 -5.422 1 97.06 93 PRO B C 1
ATOM 1735 O O . PRO B 1 93 ? -14 6.355 -6.48 1 97.06 93 PRO B O 1
ATOM 1738 N N . VAL B 1 94 ? -13.727 6.359 -4.25 1 96.56 94 VAL B N 1
ATOM 1739 C CA . VAL B 1 94 ? -14.25 5.008 -4.086 1 96.56 94 VAL B CA 1
ATOM 1740 C C . VAL B 1 94 ? -15.273 4.98 -2.955 1 96.56 94 VAL B C 1
ATOM 1742 O O . VAL B 1 94 ? -15.32 5.898 -2.129 1 96.56 94 VAL B O 1
ATOM 1745 N N . ASP B 1 95 ? -16.047 3.818 -2.863 1 91.06 95 ASP B N 1
ATOM 1746 C CA . ASP B 1 95 ? -17.188 3.797 -1.955 1 91.06 95 ASP B CA 1
ATOM 1747 C C . ASP B 1 95 ? -16.984 2.779 -0.836 1 91.06 95 ASP B C 1
ATOM 1749 O O . ASP B 1 95 ? -17.734 2.764 0.145 1 91.06 95 ASP B O 1
ATOM 1753 N N . THR B 1 96 ? -15.977 1.916 -1.008 1 91.62 96 THR B N 1
ATOM 1754 C CA . THR B 1 96 ? -15.805 0.865 -0.012 1 91.62 96 THR B CA 1
ATOM 1755 C C . THR B 1 96 ? -14.352 0.788 0.443 1 91.62 96 THR B C 1
ATOM 1757 O O . THR B 1 96 ? -13.438 1.137 -0.311 1 91.62 96 THR B O 1
ATOM 1760 N N . GLU B 1 97 ? -14.148 0.22 1.585 1 92.06 97 GLU B N 1
ATOM 1761 C CA . GLU B 1 97 ? -12.812 0.066 2.16 1 92.06 97 GLU B CA 1
ATOM 1762 C C . GLU B 1 97 ? -11.977 -0.927 1.357 1 92.06 97 GLU B C 1
ATOM 1764 O O . GLU B 1 97 ? -10.75 -0.818 1.311 1 92.06 97 GLU B O 1
ATOM 1769 N N . LYS B 1 98 ? -12.648 -1.828 0.708 1 91.06 98 LYS B N 1
ATOM 1770 C CA . LYS B 1 98 ? -11.953 -2.861 -0.055 1 91.06 98 LYS B CA 1
ATOM 1771 C C . LYS B 1 98 ? -11.258 -2.27 -1.279 1 91.06 98 LYS B C 1
ATOM 1773 O O . LYS B 1 98 ? -10.398 -2.912 -1.883 1 91.06 98 LYS B O 1
ATOM 1778 N N . GLN B 1 99 ? -11.664 -1.079 -1.645 1 94.19 99 GLN B N 1
ATOM 1779 C CA . GLN B 1 99 ? -11.133 -0.436 -2.842 1 94.19 99 GLN B CA 1
ATOM 1780 C C . GLN B 1 99 ? -10.016 0.542 -2.49 1 94.19 99 GLN B C 1
ATOM 1782 O O . GLN B 1 99 ? -9.375 1.111 -3.379 1 94.19 99 GLN B O 1
ATOM 1787 N N . LEU B 1 100 ? -9.719 0.7 -1.2 1 97.06 100 LEU B N 1
ATOM 1788 C CA . LEU B 1 100 ? -8.719 1.671 -0.766 1 97.06 100 LEU B CA 1
ATOM 1789 C C . LEU B 1 100 ? -7.312 1.175 -1.072 1 97.06 100 LEU B C 1
ATOM 1791 O O . LEU B 1 100 ? -7.082 -0.032 -1.182 1 97.06 100 LEU B O 1
ATOM 1795 N N . GLY B 1 101 ? -6.363 2.121 -1.128 1 97.94 101 GLY B N 1
ATOM 1796 C CA . GLY B 1 101 ? -5.004 1.822 -1.546 1 97.94 101 GLY B CA 1
ATOM 1797 C C . GLY B 1 101 ? -4.77 2.047 -3.029 1 97.94 101 GLY B C 1
ATOM 1798 O O . GLY B 1 101 ? -5.09 3.111 -3.559 1 97.94 101 GLY B O 1
ATOM 1799 N N . TYR B 1 102 ? -4.109 1.16 -3.666 1 98.06 102 TYR B N 1
ATOM 1800 C CA . TYR B 1 102 ? -3.857 1.222 -5.102 1 98.06 102 TYR B CA 1
ATOM 1801 C C . TYR B 1 102 ? -5.074 0.754 -5.891 1 98.06 102 TYR B C 1
ATOM 1803 O O . TYR B 1 102 ? -5.699 -0.25 -5.539 1 98.06 102 TYR B O 1
ATOM 1811 N N . CYS B 1 103 ? -5.355 1.475 -6.961 1 96.19 103 CYS B N 1
ATOM 1812 C CA . CYS B 1 103 ? -6.543 1.163 -7.75 1 96.19 103 CYS B CA 1
ATOM 1813 C C . CYS B 1 103 ? -6.352 -0.121 -8.547 1 96.19 103 CYS B C 1
ATOM 1815 O O . CYS B 1 103 ? -5.277 -0.35 -9.109 1 96.19 103 CYS B O 1
ATOM 1817 N N . ARG B 1 104 ? -7.426 -0.892 -8.594 1 89.5 104 ARG B N 1
ATOM 1818 C CA . ARG B 1 104 ? -7.41 -2.016 -9.523 1 89.5 104 ARG B CA 1
ATOM 1819 C C . ARG B 1 104 ? -7.391 -1.531 -10.969 1 89.5 104 ARG B C 1
ATOM 1821 O O . ARG B 1 104 ? -7.965 -0.487 -11.281 1 89.5 104 ARG B O 1
ATOM 1828 N N . GLU B 1 105 ? -6.707 -2.32 -11.734 1 83.62 105 GLU B N 1
ATOM 1829 C CA . GLU B 1 105 ? -6.66 -1.946 -13.141 1 83.62 105 GLU B CA 1
ATOM 1830 C C . GLU B 1 105 ? -8.062 -1.804 -13.727 1 83.62 105 GLU B C 1
ATOM 1832 O O . GLU B 1 105 ? -8.922 -2.66 -13.508 1 8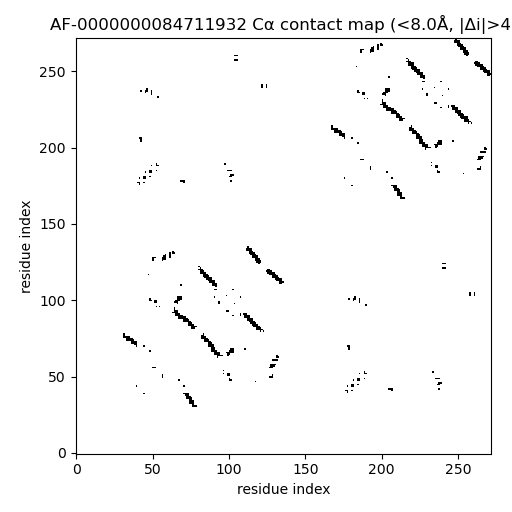3.62 105 GLU B O 1
ATOM 1837 N N . GLY B 1 106 ? -8.281 -0.68 -14.289 1 80.94 106 GLY B N 1
ATOM 1838 C CA . GLY B 1 106 ? -9.547 -0.448 -14.961 1 80.94 106 GLY B CA 1
ATOM 1839 C C . GLY B 1 106 ? -10.633 0.064 -14.031 1 80.94 106 GLY B C 1
ATOM 1840 O O . GLY B 1 106 ? -11.75 0.329 -14.469 1 80.94 106 GLY B O 1
ATOM 1841 N N . ALA B 1 107 ? -10.352 0.129 -12.805 1 83.94 107 ALA B N 1
ATOM 1842 C CA . ALA B 1 107 ? -11.367 0.533 -11.836 1 83.94 107 ALA B CA 1
ATOM 1843 C C . ALA B 1 107 ? -11.727 2.008 -12 1 83.94 107 ALA B C 1
ATOM 1845 O O . ALA B 1 107 ? -12.844 2.418 -11.703 1 83.94 107 ALA B O 1
ATOM 1846 N N . CYS B 1 108 ? -10.773 2.758 -12.477 1 88.56 108 CYS B N 1
ATOM 1847 C CA . CYS B 1 108 ? -11.016 4.195 -12.57 1 88.56 108 CYS B CA 1
ATOM 1848 C C . CYS B 1 108 ? -11.297 4.613 -14 1 88.56 108 CYS B C 1
ATOM 1850 O O . CYS B 1 108 ? -10.484 4.379 -14.898 1 88.56 108 CYS B O 1
ATOM 1852 N N . SER B 1 109 ? -12.398 5.148 -14.242 1 89.62 109 SER B N 1
ATOM 1853 C CA . SER B 1 109 ? -12.703 5.707 -15.555 1 89.62 109 SER B CA 1
ATOM 1854 C C . SER B 1 109 ? -12.023 7.051 -15.758 1 89.62 109 SER B C 1
ATOM 1856 O O . SER B 1 109 ? -11.523 7.344 -16.844 1 89.62 109 SER B O 1
ATOM 1858 N N . THR B 1 110 ? -12.055 7.871 -14.773 1 94.06 110 THR B N 1
ATOM 1859 C CA . THR B 1 110 ? -11.375 9.156 -14.742 1 94.06 110 THR B CA 1
ATOM 1860 C C . THR B 1 110 ? -10.602 9.32 -13.438 1 94.06 110 THR B C 1
ATOM 1862 O O . THR B 1 110 ? -10.984 8.773 -12.406 1 94.06 110 THR B O 1
ATOM 1865 N N . THR B 1 111 ? -9.445 9.961 -13.586 1 96.06 111 THR B N 1
ATOM 1866 C CA . THR B 1 111 ? -8.656 10.242 -12.391 1 96.06 111 THR B CA 1
ATOM 1867 C C . THR B 1 111 ? -8.477 11.742 -12.203 1 96.06 111 THR B C 1
ATOM 1869 O O . THR B 1 111 ? -8.586 12.508 -13.156 1 96.06 111 THR B O 1
ATOM 1872 N N . SER B 1 112 ? -8.336 12.117 -10.992 1 97.31 112 SER B N 1
ATOM 1873 C CA . SER B 1 112 ? -8.016 13.484 -10.609 1 97.31 112 SER B CA 1
ATOM 1874 C C . SER B 1 112 ? -6.762 13.539 -9.75 1 97.31 112 SER B C 1
ATOM 1876 O O . SER B 1 112 ? -6.285 12.508 -9.266 1 97.31 112 SER B O 1
ATOM 1878 N N . LEU B 1 113 ? -6.199 14.727 -9.68 1 98.38 113 LEU B N 1
ATOM 1879 C CA . LEU B 1 113 ? -5.066 14.961 -8.789 1 98.38 113 LEU B CA 1
ATOM 1880 C C . LEU B 1 113 ? -5.539 15.242 -7.371 1 98.38 113 LEU B C 1
ATOM 1882 O O . LEU B 1 113 ? -6.457 16.047 -7.168 1 98.38 113 LEU B O 1
ATOM 1886 N N . TYR B 1 114 ? -4.953 14.594 -6.418 1 98.5 114 TYR B N 1
ATOM 1887 C CA . TYR B 1 114 ? -5.266 14.781 -5.008 1 98.5 114 TYR B CA 1
ATOM 1888 C C . TYR B 1 114 ? -4.004 15.086 -4.207 1 98.5 114 TYR B C 1
ATOM 1890 O O . TYR B 1 114 ? -2.92 14.594 -4.535 1 98.5 114 TYR B O 1
ATOM 1898 N N . GLU B 1 115 ? -4.164 15.898 -3.225 1 98.69 115 GLU B N 1
ATOM 1899 C CA . GLU B 1 115 ? -3.203 16 -2.131 1 98.69 115 GLU B CA 1
ATOM 1900 C C . GLU B 1 115 ? -3.646 15.172 -0.928 1 98.69 115 GLU B C 1
ATOM 1902 O O . GLU B 1 115 ? -4.766 15.328 -0.434 1 98.69 115 GLU B O 1
ATOM 1907 N N . VAL B 1 116 ? -2.834 14.266 -0.509 1 98.81 116 VAL B N 1
ATOM 1908 C CA . VAL B 1 116 ? -3.074 13.445 0.673 1 98.81 116 VAL B CA 1
ATOM 1909 C C . VAL B 1 116 ? -2.066 13.805 1.765 1 98.81 116 VAL B C 1
ATOM 1911 O O . VAL B 1 116 ? -0.856 13.672 1.568 1 98.81 116 VAL B O 1
ATOM 1914 N N . ALA B 1 117 ? -2.545 14.211 2.922 1 98.62 117 ALA B N 1
ATOM 1915 C CA . ALA B 1 117 ? -1.678 14.633 4.02 1 98.62 117 ALA B CA 1
ATOM 1916 C C . ALA B 1 117 ? -1.679 13.609 5.148 1 98.62 117 ALA B C 1
ATOM 1918 O O . ALA B 1 117 ? -2.74 13.164 5.594 1 98.62 117 ALA B O 1
ATOM 1919 N N . ILE B 1 118 ? -0.494 13.25 5.578 1 98.31 118 ILE B N 1
ATOM 1920 C CA . ILE B 1 118 ? -0.304 12.289 6.66 1 98.31 118 ILE B CA 1
ATOM 1921 C C . ILE B 1 118 ? 0.672 12.859 7.691 1 98.31 118 ILE B C 1
ATOM 1923 O O . ILE B 1 118 ? 1.67 13.484 7.328 1 98.31 118 ILE B O 1
ATOM 1927 N N . TYR B 1 119 ? 0.376 12.688 8.938 1 97.12 119 TYR B N 1
ATOM 1928 C CA . TYR B 1 119 ? 1.312 12.938 10.031 1 97.12 119 TYR B CA 1
ATOM 1929 C C . TYR B 1 119 ? 1.818 11.633 10.625 1 97.12 119 TYR B C 1
ATOM 1931 O O . TYR B 1 119 ? 1.037 10.711 10.867 1 97.12 119 TYR B O 1
ATOM 1939 N N . SER B 1 120 ? 3.09 11.547 10.75 1 96 120 SER B N 1
ATOM 1940 C CA . SER B 1 120 ? 3.705 10.367 11.344 1 96 120 SER B CA 1
ATOM 1941 C C . SER B 1 120 ? 4.66 10.742 12.469 1 96 120 SER B C 1
ATOM 1943 O O . SER B 1 120 ? 5.477 11.656 12.32 1 96 120 SER B O 1
ATOM 1945 N N . GLN B 1 121 ? 4.516 10.078 13.562 1 93.12 121 GLN B N 1
ATOM 1946 C CA . GLN B 1 121 ? 5.41 10.234 14.703 1 93.12 121 GLN B CA 1
ATOM 1947 C C . GLN B 1 121 ? 5.973 8.891 15.156 1 93.12 121 GLN B C 1
ATOM 1949 O O . GLN B 1 121 ? 5.344 8.18 15.945 1 93.12 121 GLN B O 1
ATOM 1954 N N . PRO B 1 122 ? 7.215 8.562 14.734 1 86.5 122 PRO B N 1
ATOM 1955 C CA . PRO B 1 122 ? 7.781 7.227 14.961 1 86.5 122 PRO B CA 1
ATOM 1956 C C . PRO B 1 122 ? 7.941 6.895 16.438 1 86.5 122 PRO B C 1
ATOM 1958 O O . PRO B 1 122 ? 7.734 5.75 16.844 1 86.5 122 PRO B O 1
ATOM 1961 N N . ARG B 1 123 ? 8.227 7.848 17.312 1 86.94 123 ARG B N 1
ATOM 1962 C CA . ARG B 1 123 ? 8.469 7.582 18.734 1 86.94 123 ARG B CA 1
ATOM 1963 C C . ARG B 1 123 ? 7.219 7.012 19.391 1 86.94 123 ARG B C 1
ATOM 1965 O O . ARG B 1 123 ? 7.316 6.156 20.281 1 86.94 123 ARG B O 1
ATOM 1972 N N . THR B 1 124 ? 6.074 7.391 18.984 1 87.88 124 THR B N 1
ATOM 1973 C CA . THR B 1 124 ? 4.82 6.914 19.562 1 87.88 124 THR B CA 1
ATOM 1974 C C . THR B 1 124 ? 4.105 5.969 18.609 1 87.88 124 THR B C 1
ATOM 1976 O O . THR B 1 124 ? 2.984 5.531 18.875 1 87.88 124 THR B O 1
ATOM 1979 N N . SER B 1 125 ? 4.684 5.672 17.469 1 86.44 125 SER B N 1
ATOM 1980 C CA . SER B 1 125 ? 4.078 4.848 16.422 1 86.44 125 SER B CA 1
ATOM 1981 C C . SER B 1 125 ? 2.727 5.406 16 1 86.44 125 SER B C 1
ATOM 1983 O O . SER B 1 125 ? 1.811 4.645 15.68 1 86.44 125 SER B O 1
ATOM 1985 N N . ALA B 1 126 ? 2.609 6.734 16.062 1 91.88 126 ALA B N 1
ATOM 1986 C CA . ALA B 1 126 ? 1.36 7.375 15.672 1 91.88 126 ALA B CA 1
ATOM 1987 C C . ALA B 1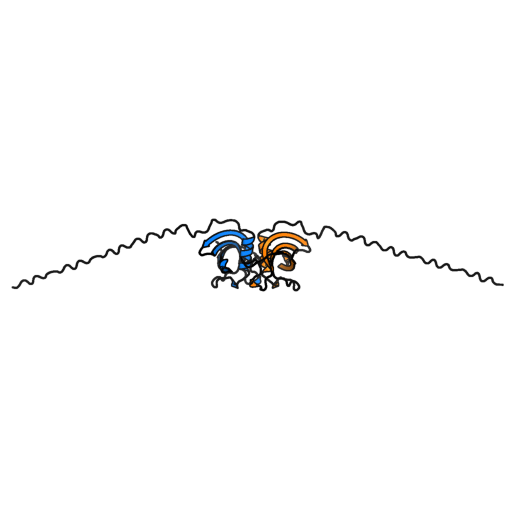 126 ? 1.378 7.742 14.188 1 91.88 126 ALA B C 1
ATOM 1989 O O . ALA B 1 126 ? 2.357 8.305 13.695 1 91.88 126 ALA B O 1
ATOM 1990 N N . VAL B 1 127 ? 0.356 7.379 13.5 1 95.88 127 VAL B N 1
ATOM 1991 C CA . VAL B 1 127 ? 0.131 7.754 12.109 1 95.88 127 VAL B CA 1
ATOM 1992 C C . VAL B 1 127 ? -1.316 8.203 11.922 1 95.88 127 VAL B C 1
ATOM 1994 O O . VAL B 1 127 ? -2.246 7.516 12.344 1 95.88 127 VAL B O 1
ATOM 1997 N N . PHE B 1 128 ? -1.502 9.359 11.266 1 97 128 PHE B N 1
ATOM 1998 C CA . PHE B 1 128 ? -2.83 9.891 10.992 1 97 128 PHE B CA 1
ATOM 1999 C C . PHE B 1 128 ? -2.916 10.406 9.555 1 97 128 PHE B C 1
ATOM 2001 O O . PHE B 1 128 ? -2.08 11.203 9.125 1 97 128 PHE B O 1
ATOM 2008 N N . LEU B 1 129 ? -3.84 9.883 8.852 1 98.62 129 LEU B N 1
ATOM 2009 C CA . LEU B 1 129 ? -4.215 10.547 7.605 1 98.62 129 LEU B CA 1
ATOM 2010 C C . LEU B 1 129 ? -5.137 11.727 7.879 1 98.62 129 LEU B C 1
ATOM 2012 O O . LEU B 1 129 ? -6.27 11.547 8.336 1 98.62 129 LEU B O 1
ATOM 2016 N N . THR B 1 130 ? -4.699 12.914 7.578 1 98.56 130 THR B N 1
ATOM 2017 C CA . THR B 1 130 ? -5.336 14.102 8.133 1 98.56 130 THR B CA 1
ATOM 2018 C C . THR B 1 130 ? -6.172 14.812 7.074 1 98.56 130 THR B C 1
ATOM 2020 O O . THR B 1 130 ? -7.051 15.609 7.402 1 98.56 130 THR B O 1
ATOM 2023 N N . SER B 1 131 ? -5.855 14.562 5.828 1 98.56 131 SER B N 1
ATOM 2024 C CA . SER B 1 131 ? -6.629 15.25 4.801 1 98.56 131 SER B CA 1
ATOM 2025 C C . SER B 1 131 ? -6.48 14.57 3.445 1 98.56 131 SER B C 1
ATOM 2027 O O . SER B 1 131 ? -5.41 14.055 3.117 1 98.56 131 SER B O 1
ATOM 2029 N N . ILE B 1 132 ? -7.5 14.508 2.656 1 98.56 132 ILE B N 1
ATOM 2030 C CA . ILE B 1 132 ? -7.535 14.211 1.229 1 98.56 132 ILE B CA 1
ATOM 2031 C C . ILE B 1 132 ? -8.289 15.312 0.491 1 98.56 132 ILE B C 1
ATOM 2033 O O . ILE B 1 132 ? -9.484 15.516 0.715 1 98.56 132 ILE B O 1
ATOM 2037 N N . LYS B 1 133 ? -7.551 15.969 -0.363 1 97.88 133 LYS B N 1
ATOM 2038 C CA . LYS B 1 133 ? -8.156 17.078 -1.094 1 97.88 133 LYS B CA 1
ATOM 2039 C C . LYS B 1 133 ? -7.883 16.969 -2.592 1 97.88 133 LYS B C 1
ATOM 2041 O O . LYS B 1 133 ? -6.75 16.719 -3.006 1 97.88 133 LYS B O 1
ATOM 2046 N N . GLU B 1 134 ? -8.875 17.141 -3.375 1 97.56 134 GLU B N 1
ATOM 2047 C CA . GLU B 1 134 ? -8.672 17.25 -4.816 1 97.56 134 GLU B CA 1
ATOM 2048 C C . GLU B 1 134 ? -8 18.578 -5.176 1 97.56 134 GLU B C 1
ATOM 2050 O O . GLU B 1 134 ? -8.398 19.641 -4.684 1 97.56 134 GLU B O 1
ATOM 2055 N N . VAL B 1 135 ? -6.918 18.484 -5.977 1 93.44 135 VAL B N 1
ATOM 2056 C CA . VAL B 1 135 ? -6.184 19.672 -6.395 1 93.44 135 VAL B CA 1
ATOM 2057 C C . VAL B 1 135 ? -6.73 20.172 -7.73 1 93.44 135 VAL B C 1
ATOM 2059 O O . VAL B 1 135 ? -6.773 19.422 -8.711 1 93.44 135 VAL B O 1
ATOM 2062 N N . VAL B 1 136 ? -7.562 21.172 -7.887 1 79.44 136 VAL B N 1
ATOM 2063 C CA . VAL B 1 136 ? -8.148 21.75 -9.094 1 79.44 136 VAL B CA 1
ATOM 2064 C C . VAL B 1 136 ? -7.164 22.719 -9.727 1 79.44 136 VAL B C 1
ATOM 2066 O O . VAL B 1 136 ? -6.391 23.375 -9.023 1 79.44 136 VAL B O 1
#

Radius of gyration: 36.11 Å; Cα contacts (8 Å, |Δi|>4): 493; chains: 2; bounding box: 34×194×75 Å

Sequence (272 aa):
MMSFRTAALFAGLALTSSAAQEQQPVHDLGLNAYDQARDVTLNEVAFLTTTACHPSLYNADVTSRVCFTEFTTVTTQTSGGGTYYKFQVKGCPVDTEKQLGYCREGACSTTSLYEVAIYSQPRTSAVFLTSIKEVVMMSFRTAALFAGLALTSSAAQEQQPVHDLGLNAYDQARDVTLNEVAFLTTTACHPSLYNADVTSRVCFTEFTTVTTQTSGGGTYYKFQVKGCPVDTEKQLGYCREGACSTTSLYEVAIYSQPRTSAVFLTSIKEVV

Secondary structure (DSSP, 8-state):
-----------------------------GGGPPPPPEEPPHHHHHHHHHHHH-GGGB-TT----EEEEEEEEEEEEEETTEEEEEEEEEEEE-SSGGG-EEPPTT--SS-EEEEEEEEEEGGGTEEEEEEEEE--/-----------------------------GGGPPPPPEEPPHHHHHHHHHHHH-GGGB-TT----EEEEEEEEEEEEEETTEEEEEEEEEEEE-SSGGG-EEPPTT--SS-EEEEEEEEEEGGGTEEEEEEEEE--

Solvent-accessible surface area (backbone atoms only — not comparable to full-atom values): 15813 Å² total; per-residue (Å²): 134,84,80,78,77,76,78,78,77,78,77,76,76,75,72,72,72,73,71,70,70,71,69,65,72,72,70,78,68,80,72,86,50,60,47,74,73,40,73,64,50,62,65,53,41,22,46,51,23,26,52,54,47,36,69,89,32,39,38,89,85,46,77,77,43,55,16,33,75,44,78,57,32,31,26,42,29,80,53,96,80,24,37,40,37,40,34,36,30,31,23,32,80,51,92,51,71,91,50,28,11,40,50,57,65,80,69,60,90,62,71,46,45,28,38,40,28,36,42,39,24,59,90,76,65,44,59,34,38,63,41,70,41,76,60,128,134,83,78,76,75,76,75,76,74,76,76,74,76,73,73,70,72,73,72,71,70,71,70,64,72,74,71,79,69,77,78,83,48,61,45,74,73,38,73,65,50,64,65,53,41,21,46,51,23,26,52,55,48,34,69,89,31,40,38,88,85,45,77,77,43,56,17,34,74,45,78,57,33,32,26,43,30,80,54,96,81,27,37,39,37,41,33,38,29,31,23,32,80,52,91,51,72,87,50,29,11,40,48,57,68,81,69,59,89,62,69,45,45,28,39,41,30,35,42,38,25,57,90,76,67,43,63,35,38,65,40,70,41,76,59,128

Organism: Hyaloperonospora arabidopsidis (strain Emoy2) (NCBI:txid559515)